Protein 4W9T (pdb70)

Sequence (235 aa):
NKLELLPAVDVRDGQAVRLVHGVSGSETSSYYGSPLEAALAWQASGAEEWLHLVDLDAAFGTGDNRALVAEITGAMDIKVELSGGIRRDDASLAAALATGCTRVNLGTAALETPEWAAKAIAEHGDRIAVGLDVRGTTLKGRGGDLYETLARLDSEGCARYVVTDIGKDGTLTGPNLELLKNVCAATDDRPVVASGGISSLEDLRALAALVPQQGVEGAIVGKALYAKAFTLEEALKVVSA

Structure (mmCIF, N/CA/C/O backbone):
data_4W9T
#
_entry.id   4W9T
#
_cell.length_a   69.332
_cell.length_b   69.332
_cell.length_c   126.934
_cell.angle_alpha   90.00
_cell.angle_beta   90.00
_cell.angle_gamma   90.00
#
_symmetry.space_group_name_H-M   'P 43 21 2'
#
loop_
_entity.id
_entity.type
_entity.pdbx_description
1 polymer 'Phosphoribosyl isomerase A'
2 non-polymer 'SULFATE ION'
3 water water
#
loop_
_atom_site.group_PDB
_atom_site.id
_atom_site.type_symbol
_atom_site.label_atom_id
_atom_site.label_alt_id
_atom_site.label_comp_id
_atom_site.label_asym_id
_atom_site.label_entity_id
_atom_site.label_seq_id
_atom_site.pdbx_PDB_ins_code
_atom_site.Cartn_x
_atom_site.Cartn_y
_atom_site.Cartn_z
_atom_site.occupancy
_atom_site.B_iso_or_equiv
_atom_site.auth_seq_id
_atom_site.auth_comp_id
_atom_site.auth_asym_id
_atom_site.auth_atom_id
_atom_site.pdbx_PDB_model_num
ATOM 1 N N . ASN A 1 7 ? -9.321 20.708 41.383 1.00 58.94 4 ASN A N 1
ATOM 2 C CA . ASN A 1 7 ? -8.455 20.515 42.541 1.00 58.06 4 ASN A CA 1
ATOM 3 C C . ASN A 1 7 ? -7.806 21.822 42.988 1.00 38.12 4 ASN A C 1
ATOM 4 O O . ASN A 1 7 ? -7.645 22.754 42.210 1.00 45.61 4 ASN A O 1
ATOM 9 N N . LYS A 1 8 ? -7.456 21.885 44.265 1.00 32.71 5 LYS A N 1
ATOM 10 C CA . LYS A 1 8 ? -6.648 22.981 44.778 1.00 29.04 5 LYS A CA 1
ATOM 11 C C . LYS A 1 8 ? -5.214 22.818 44.293 1.00 26.69 5 LYS A C 1
ATOM 12 O O . LYS A 1 8 ? -4.746 21.703 44.024 1.00 25.76 5 LYS A O 1
ATOM 18 N N . LEU A 1 9 ? -4.477 23.926 44.298 1.00 23.80 6 LEU A N 1
ATOM 19 C CA . LEU A 1 9 ? -3.052 23.873 44.058 1.00 22.80 6 LEU A CA 1
ATOM 20 C C . LEU A 1 9 ? -2.376 23.047 45.153 1.00 23.38 6 LEU A C 1
ATOM 21 O O . LEU A 1 9 ? -2.565 23.320 46.343 1.00 26.02 6 LEU A O 1
ATOM 26 N N . GLU A 1 10 ? -1.591 22.047 44.759 1.00 20.89 7 GLU A N 1
ATOM 27 C CA . GLU A 1 10 ? -0.808 21.291 45.722 1.00 19.25 7 GLU A CA 1
ATOM 28 C C . GLU A 1 10 ? 0.401 22.086 46.186 1.00 25.52 7 GLU A C 1
ATOM 29 O O . GLU A 1 10 ? 1.073 22.720 45.373 1.00 23.38 7 GLU A O 1
ATOM 35 N N . LEU A 1 11 ? 0.690 22.056 47.481 1.00 21.13 8 LEU A N 1
ATOM 36 C CA . LEU A 1 11 ? 1.913 22.690 47.977 1.00 20.10 8 LEU A CA 1
ATOM 37 C C . LEU A 1 11 ? 2.943 21.621 48.348 1.00 20.55 8 LEU A C 1
ATOM 38 O O . LEU A 1 11 ? 2.632 20.625 49.023 1.00 22.00 8 LEU A O 1
ATOM 43 N N . LEU A 1 12 ? 4.177 21.845 47.918 1.00 18.34 9 LEU A N 1
ATOM 44 C CA . LEU A 1 12 ? 5.276 20.956 48.208 1.00 17.78 9 LEU A CA 1
ATOM 45 C C . LEU A 1 12 ? 6.380 21.733 48.888 1.00 18.55 9 LEU A C 1
ATOM 46 O O . LEU A 1 12 ? 7.334 22.194 48.248 1.00 18.92 9 LEU A O 1
ATOM 51 N N . PRO A 1 13 ? 6.259 21.893 50.199 1.00 16.93 10 PRO A N 1
ATOM 52 C CA . PRO A 1 13 ? 7.365 22.531 50.895 1.00 17.33 10 PRO A CA 1
ATOM 53 C C . PRO A 1 13 ? 8.682 21.755 50.731 1.00 19.83 10 PRO A C 1
ATOM 54 O O . PRO A 1 13 ? 8.659 20.523 50.713 1.00 19.54 10 PRO A O 1
ATOM 58 N N . ALA A 1 14 ? 9.784 22.473 50.542 1.00 17.74 11 ALA A N 1
ATOM 59 C CA . ALA A 1 14 ? 11.040 21.856 50.176 1.00 19.20 11 ALA A CA 1
ATOM 60 C C . ALA A 1 14 ? 11.962 21.651 51.355 1.00 21.47 11 ALA A C 1
ATOM 61 O O . ALA A 1 14 ? 11.996 22.439 52.300 1.00 21.74 11 ALA A O 1
ATOM 63 N N . VAL A 1 15 ? 12.725 20.572 51.274 1.00 17.48 12 VAL A N 1
ATOM 64 C CA . VAL A 1 15 ? 13.878 20.375 52.142 1.00 16.88 12 VAL A CA 1
ATOM 65 C C . VAL A 1 15 ? 15.026 19.955 51.234 1.00 16.82 12 VAL A C 1
ATOM 66 O O . VAL A 1 15 ? 14.983 18.855 50.666 1.00 19.07 12 VAL A O 1
ATOM 70 N N . ASP A 1 16 ? 16.022 20.833 51.098 1.00 18.08 13 ASP A N 1
ATOM 71 C CA . ASP A 1 16 ? 17.222 20.570 50.321 1.00 17.72 13 ASP A CA 1
ATOM 72 C C . ASP A 1 16 ? 18.327 20.245 51.318 1.00 19.72 13 ASP A C 1
ATOM 73 O O . ASP A 1 16 ? 18.500 20.961 52.307 1.00 19.30 13 ASP A O 1
ATOM 78 N N . VAL A 1 17 ? 19.083 19.185 51.056 1.00 19.14 14 VAL A N 1
ATOM 79 C CA . VAL A 1 17 ? 20.113 18.728 51.969 1.00 19.18 14 VAL A CA 1
ATOM 80 C C . VAL A 1 17 ? 21.514 18.883 51.391 1.00 19.61 14 VAL A C 1
ATOM 81 O O . VAL A 1 17 ? 21.802 18.431 50.289 1.00 20.38 14 VAL A O 1
ATOM 85 N N . ARG A 1 18 ? 22.388 19.514 52.160 1.00 20.60 15 ARG A N 1
ATOM 86 C CA . ARG A 1 18 ? 23.811 19.589 51.843 1.00 20.91 15 ARG A CA 1
ATOM 87 C C . ARG A 1 18 ? 24.590 19.389 53.126 1.00 22.32 15 ARG A C 1
ATOM 88 O O . ARG A 1 18 ? 24.318 20.077 54.117 1.00 22.97 15 ARG A O 1
ATOM 96 N N . ASP A 1 19 ? 25.514 18.426 53.115 1.00 21.71 16 ASP A N 1
ATOM 97 C CA . ASP A 1 19 ? 26.330 18.083 54.275 1.00 24.62 16 ASP A CA 1
ATOM 98 C C . ASP A 1 19 ? 25.434 17.868 55.497 1.00 24.76 16 ASP A C 1
ATOM 99 O O . ASP A 1 19 ? 25.728 18.368 56.586 1.00 24.80 16 ASP A O 1
ATOM 104 N N . GLY A 1 20 ? 24.354 17.120 55.304 1.00 21.49 17 GLY A N 1
ATOM 105 C CA . GLY A 1 20 ? 23.425 16.824 56.380 1.00 23.17 17 GLY A CA 1
ATOM 106 C C . GLY A 1 20 ? 22.590 17.939 56.947 1.00 22.83 17 GLY A C 1
ATOM 107 O O . GLY A 1 20 ? 21.902 17.721 57.975 1.00 23.34 17 GLY A O 1
ATOM 108 N N . GLN A 1 21 ? 22.648 19.113 56.318 1.00 22.84 18 GLN A N 1
ATOM 109 C CA . GLN A 1 21 ? 21.903 20.280 56.783 1.00 20.22 18 GLN A CA 1
ATOM 110 C C . GLN A 1 21 ? 20.795 20.660 55.825 1.00 19.65 18 GLN A C 1
ATOM 111 O O . GLN A 1 21 ? 20.900 20.434 54.626 1.00 20.94 18 GLN A O 1
ATOM 117 N N . ALA A 1 22 ? 19.725 21.241 56.354 1.00 20.71 19 ALA A N 1
ATOM 118 C CA . ALA A 1 22 ? 18.736 21.893 55.508 1.00 21.11 19 ALA A CA 1
ATOM 119 C C . ALA A 1 22 ? 19.309 23.205 54.989 1.00 22.62 19 ALA A C 1
ATOM 120 O O . ALA A 1 22 ? 19.730 24.058 55.784 1.00 22.80 19 ALA A O 1
ATOM 122 N N . VAL A 1 23 ? 19.287 23.373 53.670 1.00 20.91 20 VAL A N 1
ATOM 123 C CA . VAL A 1 23 ? 19.841 24.589 53.055 1.00 20.48 20 VAL A CA 1
ATOM 124 C C . VAL A 1 23 ? 18.944 25.104 51.970 1.00 21.15 20 VAL A C 1
ATOM 125 O O . VAL A 1 23 ? 18.062 24.403 51.493 1.00 22.75 20 VAL A O 1
ATOM 129 N N . ARG A 1 24 ? 19.178 26.369 51.586 1.00 22.44 21 ARG A N 1
ATOM 130 C CA . ARG A 1 24 ? 18.599 26.946 50.399 1.00 21.77 21 ARG A CA 1
ATOM 131 C C . ARG A 1 24 ? 19.719 27.546 49.571 1.00 21.22 21 ARG A C 1
ATOM 132 O O . ARG A 1 24 ? 20.590 28.198 50.131 1.00 25.24 21 ARG A O 1
ATOM 140 N N . LEU A 1 25 ? 19.632 27.408 48.242 1.00 19.60 22 LEU A N 1
ATOM 141 C CA . LEU A 1 25 ? 20.568 28.025 47.282 1.00 21.16 22 LEU A CA 1
ATOM 142 C C . LEU A 1 25 ? 20.009 29.269 46.645 1.00 22.67 22 LEU A C 1
ATOM 143 O O . LEU A 1 25 ? 18.820 29.577 46.809 1.00 22.92 22 LEU A O 1
ATOM 148 N N . VAL A 1 26 ? 20.880 30.008 45.947 1.00 19.98 23 VAL A N 1
ATOM 149 C CA . VAL A 1 26 ? 20.478 31.103 45.039 1.00 18.26 23 VAL A CA 1
ATOM 150 C C . VAL A 1 26 ? 20.890 30.721 43.637 1.00 24.00 23 VAL A C 1
ATOM 151 O O . VAL A 1 26 ? 22.064 30.418 43.403 1.00 22.75 23 VAL A O 1
ATOM 155 N N . HIS A 1 27 ? 19.930 30.728 42.705 1.00 21.58 24 HIS A N 1
ATOM 156 C CA . HIS A 1 27 ? 20.169 30.362 41.300 1.00 20.99 24 HIS A CA 1
ATOM 157 C C . HIS A 1 27 ? 20.738 28.950 41.150 1.00 22.06 24 HIS A C 1
ATOM 158 O O . HIS A 1 27 ? 21.420 28.652 40.157 1.00 26.71 24 HIS A O 1
ATOM 165 N N . GLY A 1 28 ? 20.493 28.113 42.140 1.00 22.57 25 GLY A N 1
ATOM 166 C CA . GLY A 1 28 ? 20.973 26.732 42.095 1.00 23.37 25 GLY A CA 1
ATOM 167 C C . GLY A 1 28 ? 22.472 26.551 42.177 1.00 24.41 25 GLY A C 1
ATOM 168 O O . GLY A 1 28 ? 22.994 25.494 41.834 1.00 27.97 25 GLY A O 1
ATOM 169 N N . VAL A 1 29 ? 23.186 27.568 42.631 1.00 21.79 26 VAL A N 1
ATOM 170 C CA . VAL A 1 29 ? 24.638 27.579 42.561 1.00 24.51 26 VAL A CA 1
ATOM 171 C C . VAL A 1 29 ? 25.290 26.951 43.780 1.00 30.23 26 VAL A C 1
ATOM 172 O O . VAL A 1 29 ? 25.021 27.352 44.921 1.00 25.00 26 VAL A O 1
ATOM 176 N N . SER A 1 30 ? 26.160 25.963 43.549 1.00 28.33 27 SER A N 1
ATOM 177 C CA . SER A 1 30 ? 26.863 25.345 44.668 1.00 26.27 27 SER A CA 1
ATOM 178 C C . SER A 1 30 ? 27.701 26.385 45.379 1.00 28.46 27 SER A C 1
ATOM 179 O O . SER A 1 30 ? 28.395 27.173 44.744 1.00 28.89 27 SER A O 1
ATOM 182 N N . GLY A 1 31 ? 27.620 26.429 46.704 1.00 25.70 28 GLY A N 1
ATOM 183 C CA . GLY A 1 31 ? 28.346 27.427 47.465 1.00 26.04 28 GLY A CA 1
ATOM 184 C C . GLY A 1 31 ? 27.487 28.598 47.923 1.00 28.90 28 GLY A C 1
ATOM 185 O O . GLY A 1 31 ? 27.930 29.382 48.766 1.00 31.63 28 GLY A O 1
ATOM 186 N N . SER A 1 32 ? 26.258 28.707 47.401 1.00 25.72 29 SER A N 1
ATOM 187 C CA . SER A 1 32 ? 25.373 29.802 47.793 1.00 27.34 29 SER A CA 1
ATOM 188 C C . SER A 1 32 ? 24.457 29.406 48.947 1.00 27.09 29 SER A C 1
ATOM 189 O O . SER A 1 32 ? 23.517 30.137 49.284 1.00 25.44 29 SER A O 1
ATOM 192 N N . GLU A 1 33 ? 24.734 28.267 49.562 1.00 27.50 30 GLU A N 1
ATOM 193 C CA . GLU A 1 33 ? 23.874 27.765 50.635 1.00 26.56 30 GLU A CA 1
ATOM 194 C C . GLU A 1 33 ? 23.661 28.753 51.783 1.00 25.01 30 GLU A C 1
ATOM 195 O O . GLU A 1 33 ? 24.626 29.316 52.306 1.00 29.92 30 GLU A O 1
ATOM 201 N N . THR A 1 34 ? 22.412 28.899 52.203 1.00 22.85 31 THR A N 1
ATOM 202 C CA . THR A 1 34 ? 22.069 29.402 53.542 1.00 23.57 31 THR A CA 1
ATOM 203 C C . THR A 1 34 ? 21.607 28.181 54.336 1.00 25.38 31 THR A C 1
ATOM 204 O O . THR A 1 34 ? 20.812 27.422 53.829 1.00 24.15 31 THR A O 1
ATOM 208 N N A SER A 1 35 ? 22.115 27.965 55.552 0.50 24.60 32 SER A N 1
ATOM 209 N N B SER A 1 35 ? 22.114 28.012 55.557 0.50 24.91 32 SER A N 1
ATOM 210 C CA A SER A 1 35 ? 21.713 26.786 56.333 0.50 26.40 32 SER A CA 1
ATOM 211 C CA B SER A 1 35 ? 21.780 26.851 56.374 0.50 28.13 32 SER A CA 1
ATOM 212 C C A SER A 1 35 ? 20.666 27.101 57.383 0.50 25.13 32 SER A C 1
ATOM 213 C C B SER A 1 35 ? 20.614 27.105 57.312 0.50 25.20 32 SER A C 1
ATOM 214 O O A SER A 1 35 ? 20.729 28.161 58.011 0.50 23.19 32 SER A O 1
ATOM 215 O O B SER A 1 35 ? 20.482 28.204 57.858 0.50 25.63 32 SER A O 1
ATOM 220 N N A TYR A 1 36 ? 19.738 26.163 57.585 0.50 23.36 33 TYR A N 1
ATOM 221 N N B TYR A 1 36 ? 19.785 26.079 57.493 0.50 24.69 33 TYR A N 1
ATOM 222 C CA A TYR A 1 36 ? 18.633 26.333 58.529 0.50 21.80 33 TYR A CA 1
ATOM 223 C CA B TYR A 1 36 ? 18.589 26.165 58.322 0.50 21.94 33 TYR A CA 1
ATOM 224 C C A TYR A 1 36 ? 18.529 25.223 59.566 0.50 24.88 33 TYR A C 1
ATOM 225 C C B TYR A 1 36 ? 18.420 24.940 59.229 0.50 18.90 33 TYR A C 1
ATOM 226 O O A TYR A 1 36 ? 17.536 25.165 60.295 0.50 27.12 33 TYR A O 1
ATOM 227 O O B TYR A 1 36 ? 17.302 24.548 59.554 0.50 29.51 33 TYR A O 1
ATOM 244 N N . GLY A 1 37 ? 19.532 24.356 59.653 1.00 24.29 34 GLY A N 1
ATOM 245 C CA . GLY A 1 37 ? 19.517 23.338 60.689 1.00 22.74 34 GLY A CA 1
ATOM 246 C C . GLY A 1 37 ? 19.120 21.972 60.180 1.00 21.39 34 GLY A C 1
ATOM 247 O O . GLY A 1 37 ? 19.502 21.570 59.084 1.00 23.83 34 GLY A O 1
ATOM 248 N N . SER A 1 38 ? 18.385 21.239 61.011 1.00 21.73 35 SER A N 1
ATOM 249 C CA . SER A 1 38 ? 18.087 19.854 60.718 1.00 18.86 35 SER A CA 1
ATOM 250 C C . SER A 1 38 ? 17.069 19.669 59.618 1.00 19.29 35 SER A C 1
ATOM 251 O O . SER A 1 38 ? 15.948 20.215 59.714 1.00 21.16 35 SER A O 1
ATOM 254 N N . PRO A 1 39 ? 17.400 18.873 58.592 1.00 19.27 36 PRO A N 1
ATOM 255 C CA . PRO A 1 39 ? 16.407 18.627 57.539 1.00 18.81 36 PRO A CA 1
ATOM 256 C C . PRO A 1 39 ? 15.302 17.692 57.994 1.00 20.66 36 PRO A C 1
ATOM 257 O O . PRO A 1 39 ? 14.197 17.787 57.488 1.00 20.15 36 PRO A O 1
ATOM 261 N N . LEU A 1 40 ? 15.599 16.799 58.930 1.00 21.04 37 LEU A N 1
ATOM 262 C CA . LEU A 1 40 ? 14.533 15.987 59.503 1.00 19.73 37 LEU A CA 1
ATOM 263 C C . LEU A 1 40 ? 13.541 16.803 60.310 1.00 21.82 37 LEU A C 1
ATOM 264 O O . LEU A 1 40 ? 12.311 16.671 60.150 1.00 19.79 37 LEU A O 1
ATOM 269 N N . GLU A 1 41 ? 14.039 17.661 61.196 1.00 20.04 38 GLU A N 1
ATOM 270 C CA . GLU A 1 41 ? 13.135 18.507 61.955 1.00 18.64 38 GLU A CA 1
ATOM 271 C C . GLU A 1 41 ? 12.307 19.403 61.043 1.00 21.08 38 GLU A C 1
ATOM 272 O O . GLU A 1 41 ? 11.104 19.613 61.288 1.00 21.95 38 GLU A O 1
ATOM 278 N N . ALA A 1 42 ? 12.913 19.904 59.977 1.00 19.82 39 ALA A N 1
ATOM 279 C CA . ALA A 1 42 ? 12.190 20.757 59.030 1.00 18.81 39 ALA A CA 1
ATOM 280 C C . ALA A 1 42 ? 11.064 19.982 58.359 1.00 21.12 39 ALA A C 1
ATOM 281 O O . ALA A 1 42 ? 9.926 20.464 58.277 1.00 20.12 39 ALA A O 1
ATOM 283 N N . ALA A 1 43 ? 11.365 18.798 57.847 1.00 20.28 40 ALA A N 1
ATOM 284 C CA . ALA A 1 43 ? 10.332 17.998 57.183 1.00 19.38 40 ALA A CA 1
ATOM 285 C C . ALA A 1 43 ? 9.180 17.690 58.134 1.00 23.14 40 ALA A C 1
ATOM 286 O O . ALA A 1 43 ? 8.006 17.778 57.769 1.00 21.55 40 ALA A O 1
ATOM 288 N N . LEU A 1 44 ? 9.499 17.333 59.374 1.00 19.03 41 LEU A N 1
ATOM 289 C CA . LEU A 1 44 ? 8.447 17.006 60.346 1.00 19.52 41 LEU A CA 1
ATOM 290 C C . LEU A 1 44 ? 7.627 18.230 60.694 1.00 21.05 41 LEU A C 1
ATOM 291 O O . LEU A 1 44 ? 6.424 18.099 60.962 1.00 21.88 41 LEU A O 1
ATOM 296 N N . ALA A 1 45 ? 8.245 19.410 60.714 1.00 21.20 42 ALA A N 1
ATOM 297 C CA . ALA A 1 45 ? 7.481 20.644 60.959 1.00 22.32 42 ALA A CA 1
ATOM 298 C C . ALA A 1 45 ? 6.487 20.913 59.834 1.00 20.56 42 ALA A C 1
ATOM 299 O O . ALA A 1 45 ? 5.299 21.272 60.085 1.00 22.66 42 ALA A O 1
ATOM 301 N N . TRP A 1 46 ? 6.929 20.723 58.591 1.00 20.58 43 TRP A N 1
ATOM 302 C CA . TRP A 1 46 ? 6.014 20.922 57.451 1.00 21.18 43 TRP A CA 1
ATOM 303 C C . TRP A 1 46 ? 4.850 19.933 57.553 1.00 20.75 43 TRP A C 1
ATOM 304 O O . TRP A 1 46 ? 3.687 20.304 57.346 1.00 21.44 43 TRP A O 1
ATOM 315 N N . GLN A 1 47 ? 5.151 18.670 57.857 1.00 18.89 44 GLN A N 1
ATOM 316 C CA . GLN A 1 47 ? 4.116 17.657 57.996 1.00 19.62 44 GLN A CA 1
ATOM 317 C C . GLN A 1 47 ? 3.130 18.050 59.096 1.00 26.25 44 GLN A C 1
ATOM 318 O O . GLN A 1 47 ? 1.907 17.941 58.928 1.00 24.92 44 GLN A O 1
ATOM 324 N N . ALA A 1 48 ? 3.663 18.490 60.236 1.00 21.94 45 ALA A N 1
ATOM 325 C CA . ALA A 1 48 ? 2.818 18.851 61.367 1.00 26.56 45 ALA A CA 1
ATOM 326 C C . ALA A 1 48 ? 1.856 19.997 61.049 1.00 27.76 45 ALA A C 1
ATOM 327 O O . ALA A 1 48 ? 0.734 20.038 61.589 1.00 27.23 45 ALA A O 1
ATOM 329 N N . SER A 1 49 ? 2.304 20.916 60.198 1.00 23.44 46 SER A N 1
ATOM 330 C CA . SER A 1 49 ? 1.505 22.086 59.827 1.00 23.96 46 SER A CA 1
ATOM 331 C C . SER A 1 49 ? 0.460 21.742 58.767 1.00 26.03 46 SER A C 1
ATOM 332 O O . SER A 1 49 ? -0.356 22.586 58.419 1.00 29.91 46 SER A O 1
ATOM 335 N N . GLY A 1 50 ? 0.487 20.517 58.252 1.00 21.96 47 GLY A N 1
ATOM 336 C CA . GLY A 1 50 ? -0.524 20.076 57.298 1.00 25.47 47 GLY A CA 1
ATOM 337 C C . GLY A 1 50 ? -0.060 19.825 55.863 1.00 22.38 47 GLY A C 1
ATOM 338 O O . GLY A 1 50 ? -0.909 19.597 54.977 1.00 22.38 47 GLY A O 1
ATOM 339 N N . ALA A 1 51 ? 1.258 19.795 55.634 1.00 22.33 48 ALA A N 1
ATOM 340 C CA . ALA A 1 51 ? 1.775 19.484 54.299 1.00 20.94 48 ALA A CA 1
ATOM 341 C C . ALA A 1 51 ? 1.229 18.162 53.779 1.00 20.94 48 ALA A C 1
ATOM 342 O O . ALA A 1 51 ? 1.100 17.193 54.535 1.00 23.35 48 ALA A O 1
ATOM 344 N N A GLU A 1 52 ? 0.863 18.098 52.500 0.53 19.08 49 GLU A N 1
ATOM 345 N N B GLU A 1 52 ? 0.884 18.173 52.490 0.47 20.20 49 GLU A N 1
ATOM 346 C CA A GLU A 1 52 ? 0.471 16.832 51.900 0.53 20.76 49 GLU A CA 1
ATOM 347 C CA B GLU A 1 52 ? 0.391 17.026 51.748 0.47 19.78 49 GLU A CA 1
ATOM 348 C C A GLU A 1 52 ? 1.673 16.195 51.203 0.53 17.15 49 GLU A C 1
ATOM 349 C C B GLU A 1 52 ? 1.558 16.289 51.079 0.47 21.36 49 GLU A C 1
ATOM 350 O O A GLU A 1 52 ? 1.673 14.993 50.923 0.53 22.69 49 GLU A O 1
ATOM 351 O O B GLU A 1 52 ? 1.437 15.093 50.757 0.47 17.99 49 GLU A O 1
ATOM 362 N N . TRP A 1 53 ? 2.655 17.032 50.888 1.00 18.34 50 TRP A N 1
ATOM 363 C CA . TRP A 1 53 ? 3.833 16.654 50.124 1.00 19.71 50 TRP A CA 1
ATOM 364 C C . TRP A 1 53 ? 5.068 17.198 50.797 1.00 17.75 50 TRP A C 1
ATOM 365 O O . TRP A 1 53 ? 5.014 18.316 51.338 1.00 19.05 50 TRP A O 1
ATOM 376 N N . LEU A 1 54 ? 6.170 16.459 50.696 1.00 17.25 51 LEU A N 1
ATOM 377 C CA . LEU A 1 54 ? 7.507 16.979 50.905 1.00 17.28 51 LEU A CA 1
ATOM 378 C C . LEU A 1 54 ? 8.267 16.915 49.577 1.00 19.67 51 LEU A C 1
ATOM 379 O O . LEU A 1 54 ? 8.250 15.857 48.908 1.00 19.88 51 LEU A O 1
ATOM 384 N N . HIS A 1 55 ? 8.950 17.999 49.205 1.00 18.00 52 HIS A N 1
ATOM 385 C CA . HIS A 1 55 ? 9.903 17.974 48.094 1.00 18.87 52 HIS A CA 1
ATOM 386 C C . HIS A 1 55 ? 11.314 17.924 48.692 1.00 19.83 52 HIS A C 1
ATOM 387 O O . HIS A 1 55 ? 11.794 18.889 49.282 1.00 20.86 52 HIS A O 1
ATOM 394 N N . LEU A 1 56 ? 11.948 16.760 48.568 1.00 17.21 53 LEU A N 1
ATOM 395 C CA . LEU A 1 56 ? 13.217 16.469 49.238 1.00 17.82 53 LEU A CA 1
ATOM 396 C C . LEU A 1 56 ? 14.331 16.374 48.211 1.00 17.33 53 LEU A C 1
ATOM 397 O O . LEU A 1 56 ? 14.201 15.648 47.224 1.00 18.80 53 LEU A O 1
ATOM 402 N N . VAL A 1 57 ? 15.406 17.130 48.426 1.00 18.72 54 VAL A N 1
ATOM 403 C CA . VAL A 1 57 ? 16.501 17.199 47.446 1.00 16.28 54 VAL A CA 1
ATOM 404 C C . VAL A 1 57 ? 17.828 16.874 48.110 1.00 17.53 54 VAL A C 1
ATOM 405 O O . VAL A 1 57 ? 18.152 17.422 49.137 1.00 19.07 54 VAL A O 1
ATOM 409 N N . ASP A 1 58 ? 18.573 15.962 47.507 1.00 17.78 55 ASP A N 1
ATOM 410 C CA . ASP A 1 58 ? 19.952 15.658 47.929 1.00 17.60 55 ASP A CA 1
ATOM 411 C C . ASP A 1 58 ? 20.890 16.451 47.034 1.00 20.08 55 ASP A C 1
ATOM 412 O O . ASP A 1 58 ? 21.220 16.039 45.894 1.00 20.95 55 ASP A O 1
ATOM 417 N N . LEU A 1 59 ? 21.334 17.600 47.548 1.00 19.70 56 LEU A N 1
ATOM 418 C CA . LEU A 1 59 ? 22.161 18.503 46.756 1.00 19.05 56 LEU A CA 1
ATOM 419 C C . LEU A 1 59 ? 23.575 17.979 46.625 1.00 19.16 56 LEU A C 1
ATOM 420 O O . LEU A 1 59 ? 24.238 18.264 45.630 1.00 19.52 56 LEU A O 1
ATOM 425 N N . ASP A 1 60 ? 24.068 17.197 47.591 1.00 20.49 57 ASP A N 1
ATOM 426 C CA . ASP A 1 60 ? 25.377 16.601 47.386 1.00 19.38 57 ASP A CA 1
ATOM 427 C C . ASP A 1 60 ? 25.340 15.650 46.206 1.00 21.72 57 ASP A C 1
ATOM 428 O O . ASP A 1 60 ? 26.254 15.615 45.382 1.00 23.30 57 ASP A O 1
ATOM 433 N N . ALA A 1 61 ? 24.309 14.829 46.123 1.00 20.82 58 ALA A N 1
ATOM 434 C CA . ALA A 1 61 ? 24.217 13.931 44.978 1.00 20.40 58 ALA A CA 1
ATOM 435 C C . ALA A 1 61 ? 24.080 14.758 43.683 1.00 19.33 58 ALA A C 1
ATOM 436 O O . ALA A 1 61 ? 24.720 14.438 42.666 1.00 22.26 58 ALA A O 1
ATOM 438 N N . ALA A 1 62 ? 23.304 15.853 43.729 1.00 20.40 59 ALA A N 1
ATOM 439 C CA . ALA A 1 62 ? 23.123 16.701 42.541 1.00 19.77 59 ALA A CA 1
ATOM 440 C C . ALA A 1 62 ? 24.449 17.271 42.035 1.00 23.31 59 ALA A C 1
ATOM 441 O O . ALA A 1 62 ? 24.708 17.313 40.825 1.00 27.62 59 ALA A O 1
ATOM 443 N N . PHE A 1 63 ? 25.286 17.705 42.972 1.00 22.90 60 PHE A N 1
ATOM 444 C CA . PHE A 1 63 ? 26.563 18.331 42.652 1.00 23.41 60 PHE A CA 1
ATOM 445 C C . PHE A 1 63 ? 27.730 17.355 42.543 1.00 24.37 60 PHE A C 1
ATOM 446 O O . PHE A 1 63 ? 28.849 17.740 42.204 1.00 27.69 60 PHE A O 1
ATOM 454 N N . GLY A 1 64 ? 27.473 16.094 42.836 1.00 23.28 61 GLY A N 1
ATOM 455 C CA . GLY A 1 64 ? 28.492 15.062 42.758 1.00 23.48 61 GLY A CA 1
ATOM 456 C C . GLY A 1 64 ? 29.508 15.122 43.872 1.00 27.86 61 GLY A C 1
ATOM 457 O O . GLY A 1 64 ? 30.639 14.709 43.685 1.00 34.18 61 GLY A O 1
ATOM 458 N N . THR A 1 65 ? 29.122 15.642 45.031 1.00 24.40 62 THR A N 1
ATOM 459 C CA . THR A 1 65 ? 30.016 15.717 46.177 1.00 21.47 62 THR A CA 1
ATOM 460 C C . THR A 1 65 ? 29.538 14.762 47.262 1.00 26.07 62 THR A C 1
ATOM 461 O O . THR A 1 65 ? 29.078 15.204 48.324 1.00 25.89 62 THR A O 1
ATOM 465 N N . GLY A 1 66 ? 29.666 13.460 47.001 1.00 24.53 63 GLY A N 1
ATOM 466 C CA . GLY A 1 66 ? 29.124 12.481 47.918 1.00 24.15 63 GLY A CA 1
ATOM 467 C C . GLY A 1 66 ? 27.615 12.528 47.847 1.00 23.43 63 GLY A C 1
ATOM 468 O O . GLY A 1 66 ? 27.018 12.896 46.834 1.00 23.79 63 GLY A O 1
ATOM 469 N N . ASP A 1 67 ? 26.975 12.127 48.940 1.00 23.97 64 ASP A N 1
ATOM 470 C CA . ASP A 1 67 ? 25.521 12.105 48.979 1.00 19.65 64 ASP A CA 1
ATOM 471 C C . ASP A 1 67 ? 25.043 12.062 50.405 1.00 21.10 64 ASP A C 1
ATOM 472 O O . ASP A 1 67 ? 25.867 11.979 51.337 1.00 23.10 64 ASP A O 1
ATOM 477 N N . ASN A 1 68 ? 23.728 12.149 50.564 1.00 21.61 65 ASN A N 1
ATOM 478 C CA . ASN A 1 68 ? 23.085 12.056 51.866 1.00 19.24 65 ASN A CA 1
ATOM 479 C C . ASN A 1 68 ? 22.088 10.908 51.863 1.00 21.00 65 ASN A C 1
ATOM 480 O O . ASN A 1 68 ? 20.981 11.032 52.417 1.00 20.91 65 ASN A O 1
ATOM 485 N N . ARG A 1 69 ? 22.465 9.787 51.257 1.00 19.32 66 ARG A N 1
ATOM 486 C CA . ARG A 1 69 ? 21.478 8.714 51.029 1.00 17.87 66 ARG A CA 1
ATOM 487 C C . ARG A 1 69 ? 20.817 8.168 52.293 1.00 19.09 66 ARG A C 1
ATOM 488 O O . ARG A 1 69 ? 19.596 7.989 52.299 1.00 20.09 66 ARG A O 1
ATOM 496 N N . ALA A 1 70 ? 21.579 7.897 53.341 1.00 21.85 67 ALA A N 1
ATOM 497 C CA . ALA A 1 70 ? 20.973 7.339 54.560 1.00 21.29 67 ALA A CA 1
ATOM 498 C C . ALA A 1 70 ? 20.023 8.364 55.170 1.00 20.32 67 ALA A C 1
ATOM 499 O O . ALA A 1 70 ? 18.908 8.012 55.612 1.00 20.65 67 ALA A O 1
ATOM 501 N N . LEU A 1 71 ? 20.409 9.640 55.188 1.00 20.40 68 LEU A N 1
ATOM 502 C CA . LEU A 1 71 ? 19.553 10.625 55.792 1.00 19.79 68 LEU A CA 1
ATOM 503 C C . LEU A 1 71 ? 18.302 10.868 54.980 1.00 22.21 68 LEU A C 1
ATOM 504 O O . LEU A 1 71 ? 17.211 11.062 55.545 1.00 20.54 68 LEU A O 1
ATOM 509 N N . VAL A 1 72 ? 18.434 10.891 53.662 1.00 20.83 69 VAL A N 1
ATOM 510 C CA . VAL A 1 72 ? 17.266 11.041 52.795 1.00 19.29 69 VAL A CA 1
ATOM 511 C C . VAL A 1 72 ? 16.308 9.843 52.996 1.00 19.47 69 VAL A C 1
ATOM 512 O O . VAL A 1 72 ? 15.058 10.001 53.021 1.00 19.76 69 VAL A O 1
ATOM 516 N N . ALA A 1 73 ? 16.861 8.656 53.174 1.00 20.76 70 ALA A N 1
ATOM 517 C CA . ALA A 1 73 ? 16.011 7.486 53.418 1.00 18.89 70 ALA A CA 1
ATOM 518 C C . ALA A 1 73 ? 15.315 7.630 54.763 1.00 20.90 70 ALA A C 1
ATOM 519 O O . ALA A 1 73 ? 14.142 7.287 54.910 1.00 22.00 70 ALA A O 1
ATOM 521 N N . GLU A 1 74 ? 16.034 8.131 55.760 1.00 19.14 71 GLU A N 1
ATOM 522 C CA . GLU A 1 74 ? 15.440 8.332 57.085 1.00 20.66 71 GLU A CA 1
ATOM 523 C C . GLU A 1 74 ? 14.304 9.349 57.058 1.00 21.00 71 GLU A C 1
ATOM 524 O O . GLU A 1 74 ? 13.218 9.111 57.653 1.00 21.79 71 GLU A O 1
ATOM 530 N N . ILE A 1 75 ? 14.527 10.466 56.379 1.00 19.50 72 ILE A N 1
ATOM 531 C CA . ILE A 1 75 ? 13.508 11.502 56.284 1.00 19.49 72 ILE A CA 1
ATOM 532 C C . ILE A 1 75 ? 12.281 10.964 55.572 1.00 20.35 72 ILE A C 1
ATOM 533 O O . ILE A 1 75 ? 11.153 11.161 56.038 1.00 23.35 72 ILE A O 1
ATOM 538 N N . THR A 1 76 ? 12.494 10.284 54.454 1.00 20.09 73 THR A N 1
ATOM 539 C CA . THR A 1 76 ? 11.373 9.780 53.671 1.00 21.04 73 THR A CA 1
ATOM 540 C C . THR A 1 76 ? 10.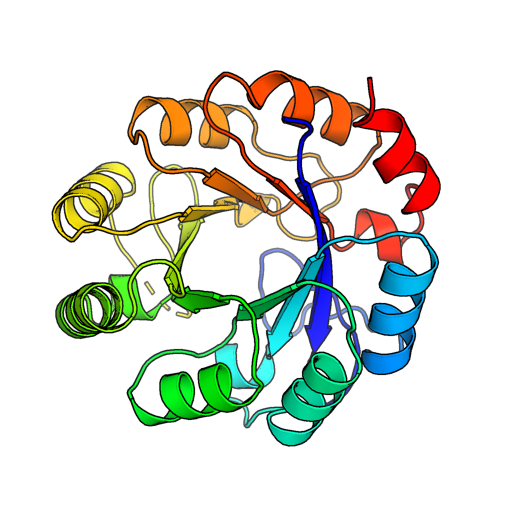551 8.790 54.490 1.00 19.82 73 THR A C 1
ATOM 541 O O . THR A 1 76 ? 9.320 8.817 54.505 1.00 21.11 73 THR A O 1
ATOM 545 N N . GLY A 1 77 ? 11.228 7.915 55.211 1.00 21.17 74 GLY A N 1
ATOM 546 C CA . GLY A 1 77 ? 10.558 6.930 56.034 1.00 22.68 74 GLY A CA 1
ATOM 547 C C . GLY A 1 77 ? 9.821 7.509 57.211 1.00 23.69 74 GLY A C 1
ATOM 548 O O . GLY A 1 77 ? 8.875 6.885 57.716 1.00 26.82 74 GLY A O 1
ATOM 549 N N . ALA A 1 78 ? 10.265 8.678 57.667 1.00 24.79 75 ALA A N 1
ATOM 550 C CA . ALA A 1 78 ? 9.596 9.381 58.753 1.00 22.65 75 ALA A CA 1
ATOM 551 C C . ALA A 1 78 ? 8.354 10.143 58.307 1.00 25.60 75 ALA A C 1
ATOM 552 O O . ALA A 1 78 ? 7.583 10.635 59.149 1.00 29.74 75 ALA A O 1
ATOM 554 N N . MET A 1 79 ? 8.138 10.249 57.005 1.00 21.97 76 MET A N 1
ATOM 555 C CA . MET A 1 79 ? 6.951 10.950 56.505 1.00 21.78 76 MET A CA 1
ATOM 556 C C . MET A 1 79 ? 5.763 10.016 56.401 1.00 27.09 76 MET A C 1
ATOM 557 O O . MET A 1 79 ? 5.859 8.909 55.845 1.00 31.47 76 MET A O 1
ATOM 562 N N . ASP A 1 80 ? 4.629 10.486 56.908 1.00 27.48 77 ASP A N 1
ATOM 563 C CA . ASP A 1 80 ? 3.338 9.853 56.642 1.00 28.24 77 ASP A CA 1
ATOM 564 C C . ASP A 1 80 ? 2.699 10.418 55.361 1.00 30.27 77 ASP A C 1
ATOM 565 O O . ASP A 1 80 ? 1.695 9.910 54.879 1.00 36.16 77 ASP A O 1
ATOM 570 N N . ILE A 1 81 ? 3.295 11.466 54.823 1.00 23.36 78 ILE A N 1
ATOM 571 C CA . ILE A 1 81 ? 2.758 12.160 53.662 1.00 21.34 78 ILE A CA 1
ATOM 572 C C . ILE A 1 81 ? 3.553 11.758 52.401 1.00 23.46 78 ILE A C 1
ATOM 573 O O . ILE A 1 81 ? 4.489 10.961 52.471 1.00 22.66 78 ILE A O 1
ATOM 578 N N . LYS A 1 82 ? 3.142 12.272 51.248 1.00 20.85 79 LYS A N 1
ATOM 579 C CA . LYS A 1 82 ? 3.797 11.964 49.978 1.00 21.11 79 LYS A CA 1
ATOM 580 C C . LYS A 1 82 ? 5.138 12.659 49.896 1.00 23.37 79 LYS A C 1
ATOM 581 O O . LYS A 1 82 ? 5.299 13.781 50.379 1.00 20.52 79 LYS A O 1
ATOM 587 N N . VAL A 1 83 ? 6.126 11.983 49.300 1.00 21.00 80 VAL A N 1
ATOM 588 C CA . VAL A 1 83 ? 7.487 12.531 49.143 1.00 19.54 80 VAL A CA 1
ATOM 589 C C . VAL A 1 83 ? 7.927 12.469 47.683 1.00 18.08 80 VAL A C 1
ATOM 590 O O . VAL A 1 83 ? 7.864 11.407 47.047 1.00 19.21 80 VAL A O 1
ATOM 594 N N . GLU A 1 84 ? 8.389 13.606 47.174 1.00 18.60 81 GLU A N 1
ATOM 595 C CA . GLU A 1 84 ? 9.008 13.731 45.867 1.00 18.06 81 GLU A CA 1
ATOM 596 C C . GLU A 1 84 ? 10.498 13.905 46.126 1.00 19.13 81 GLU A C 1
ATOM 597 O O . GLU A 1 84 ? 10.872 14.839 46.812 1.00 19.87 81 GLU A O 1
ATOM 603 N N . LEU A 1 85 ? 11.333 13.025 45.577 1.00 17.64 82 LEU A N 1
ATOM 604 C CA . LEU A 1 85 ? 12.744 13.026 45.851 1.00 19.20 82 LEU A CA 1
ATOM 605 C C . LEU A 1 85 ? 13.548 13.342 44.594 1.00 18.99 82 LEU A C 1
ATOM 606 O O . LEU A 1 85 ? 13.261 12.797 43.525 1.00 20.54 82 LEU A O 1
ATOM 611 N N . SER A 1 86 ? 14.524 14.234 44.732 1.00 17.68 83 SER A N 1
ATOM 612 C CA . SER A 1 86 ? 15.312 14.701 43.609 1.00 19.98 83 SER A CA 1
ATOM 613 C C . SER A 1 86 ? 16.771 14.797 43.997 1.00 18.88 83 SER A C 1
ATOM 614 O O . SER A 1 86 ? 17.104 14.921 45.161 1.00 20.70 83 SER A O 1
ATOM 617 N N . GLY A 1 87 ? 17.634 14.806 42.992 1.00 20.84 84 GLY A N 1
ATOM 618 C CA . GLY A 1 87 ? 19.042 15.157 43.197 1.00 19.96 84 GLY A CA 1
ATOM 619 C C . GLY A 1 87 ? 19.998 14.077 42.731 1.00 20.33 84 GLY A C 1
ATOM 620 O O . GLY A 1 87 ? 20.157 13.045 43.378 1.00 21.38 84 GLY A O 1
ATOM 621 N N . GLY A 1 88 ? 20.640 14.305 41.595 1.00 19.12 85 GLY A N 1
ATOM 622 C CA . GLY A 1 88 ? 21.648 13.380 41.107 1.00 20.48 85 GLY A CA 1
ATOM 623 C C . GLY A 1 88 ? 21.110 12.063 40.608 1.00 22.25 85 GLY A C 1
ATOM 624 O O . GLY A 1 88 ? 21.859 11.084 40.550 1.00 23.88 85 GLY A O 1
ATOM 625 N N . ILE A 1 89 ? 19.825 12.006 40.263 1.00 20.00 86 ILE A N 1
ATOM 626 C CA . ILE A 1 89 ? 19.257 10.733 39.804 1.00 20.01 86 ILE A CA 1
ATOM 627 C C . ILE A 1 89 ? 19.555 10.621 38.315 1.00 24.36 86 ILE A C 1
ATOM 628 O O . ILE A 1 89 ? 18.838 11.178 37.466 1.00 24.76 86 ILE A O 1
ATOM 633 N N A ARG A 1 90 ? 20.630 9.905 38.000 0.56 22.05 87 ARG A N 1
ATOM 634 N N B ARG A 1 90 ? 20.643 9.922 37.997 0.44 22.13 87 ARG A N 1
ATOM 635 C CA A ARG A 1 90 ? 21.249 9.975 36.684 0.56 20.93 87 ARG A CA 1
ATOM 636 C CA B ARG A 1 90 ? 21.228 9.977 36.664 0.44 21.20 87 ARG A CA 1
ATOM 637 C C A ARG A 1 90 ? 21.635 8.636 36.089 0.56 25.01 87 ARG A C 1
ATOM 638 C C B ARG A 1 90 ? 21.740 8.648 36.133 0.44 23.02 87 ARG A C 1
ATOM 639 O O A ARG A 1 90 ? 22.045 8.574 34.931 0.56 23.85 87 ARG A O 1
ATOM 640 O O B ARG A 1 90 ? 22.338 8.605 35.059 0.44 24.31 87 ARG A O 1
ATOM 655 N N . ASP A 1 91 ? 21.485 7.566 36.861 1.00 22.44 88 ASP A N 1
ATOM 656 C CA . ASP A 1 91 ? 21.862 6.246 36.394 1.00 23.97 88 ASP A CA 1
ATOM 657 C C . ASP A 1 91 ? 21.084 5.180 37.177 1.00 22.25 88 ASP A C 1
ATOM 658 O O . ASP A 1 91 ? 20.318 5.525 38.082 1.00 21.35 88 ASP A O 1
ATOM 663 N N . ASP A 1 92 ? 21.257 3.906 36.808 1.00 24.82 89 ASP A N 1
ATOM 664 C CA . ASP A 1 92 ? 20.447 2.860 37.435 1.00 22.94 89 ASP A CA 1
ATOM 665 C C . ASP A 1 92 ? 20.594 2.828 38.934 1.00 23.28 89 ASP A C 1
ATOM 666 O O . ASP A 1 92 ? 19.607 2.617 39.648 1.00 21.66 89 ASP A O 1
ATOM 671 N N . ALA A 1 93 ? 21.817 3.017 39.435 1.00 21.13 90 ALA A N 1
ATOM 672 C CA . ALA A 1 93 ? 22.042 2.875 40.868 1.00 22.93 90 ALA A CA 1
ATOM 673 C C . ALA A 1 93 ? 21.468 4.037 41.654 1.00 21.71 90 ALA A C 1
ATOM 674 O O . ALA A 1 93 ? 20.880 3.833 42.728 1.00 20.49 90 ALA A O 1
ATOM 676 N N . SER A 1 94 ? 21.629 5.278 41.171 1.00 20.27 91 SER A N 1
ATOM 677 C CA . SER A 1 94 ? 21.035 6.390 41.886 1.00 18.33 91 SER A CA 1
ATOM 678 C C . SER A 1 94 ? 19.507 6.361 41.795 1.00 18.85 91 SER A C 1
ATOM 679 O O . SER A 1 94 ? 18.840 6.734 42.745 1.00 18.99 91 SER A O 1
ATOM 682 N N . LEU A 1 95 ? 18.951 5.892 40.677 1.00 20.79 92 LEU A N 1
ATOM 683 C CA . LEU A 1 95 ? 17.508 5.722 40.596 1.00 20.91 92 LEU A CA 1
ATOM 684 C C . LEU A 1 95 ? 17.035 4.630 41.549 1.00 21.55 92 LEU A C 1
ATOM 685 O O . LEU A 1 95 ? 16.063 4.844 42.279 1.00 19.97 92 LEU A O 1
ATOM 690 N N . ALA A 1 96 ? 17.746 3.501 41.611 1.00 18.76 93 ALA A N 1
ATOM 691 C CA . ALA A 1 96 ? 17.367 2.430 42.538 1.00 19.53 93 ALA A CA 1
ATOM 692 C C . ALA A 1 96 ? 17.441 2.900 43.986 1.00 19.15 93 ALA A C 1
ATOM 693 O O . ALA A 1 96 ? 16.610 2.511 44.811 1.00 19.83 93 ALA A O 1
ATOM 695 N N . ALA A 1 97 ? 18.469 3.676 44.331 1.00 20.22 94 ALA A N 1
ATOM 696 C CA . ALA A 1 97 ? 18.600 4.158 45.691 1.00 18.22 94 ALA A CA 1
ATOM 697 C C . ALA A 1 97 ? 17.436 5.046 46.049 1.00 20.91 94 ALA A C 1
ATOM 698 O O . ALA A 1 97 ? 16.881 4.953 47.136 1.00 20.12 94 ALA A O 1
ATOM 700 N N . ALA A 1 98 ? 17.072 5.920 45.127 1.00 18.12 95 ALA A N 1
ATOM 701 C CA . ALA A 1 98 ? 15.959 6.836 45.379 1.00 18.66 95 ALA A CA 1
ATOM 702 C C . ALA A 1 98 ? 14.658 6.067 45.522 1.00 20.27 95 ALA A C 1
ATOM 703 O O . ALA A 1 98 ? 13.890 6.301 46.464 1.00 20.45 95 ALA A O 1
ATOM 705 N N . LEU A 1 99 ? 14.375 5.150 44.615 1.00 20.64 96 LEU A N 1
ATOM 706 C CA . LEU A 1 99 ? 13.111 4.423 44.711 1.00 21.12 96 LEU A CA 1
ATOM 707 C C . LEU A 1 99 ? 13.034 3.603 45.984 1.00 21.19 96 LEU A C 1
ATOM 708 O O . LEU A 1 99 ? 11.959 3.465 46.589 1.00 21.19 96 LEU A O 1
ATOM 713 N N . ALA A 1 100 ? 14.173 3.091 46.449 1.00 20.14 97 ALA A N 1
ATOM 714 C CA . ALA A 1 100 ? 14.181 2.271 47.653 1.00 20.73 97 ALA A CA 1
ATOM 715 C C . ALA A 1 100 ? 13.859 3.038 48.945 1.00 21.37 97 ALA A C 1
ATOM 716 O O . ALA A 1 100 ? 13.670 2.415 49.990 1.00 21.95 97 ALA A O 1
ATOM 718 N N . THR A 1 101 ? 13.828 4.363 48.893 1.00 19.80 98 THR A N 1
ATOM 719 C CA . THR A 1 101 ? 13.409 5.168 50.049 1.00 16.87 98 THR A CA 1
ATOM 720 C C . THR A 1 101 ? 11.918 5.026 50.285 1.00 21.33 98 THR A C 1
ATOM 721 O O . THR A 1 101 ? 11.439 5.376 51.351 1.00 22.00 98 THR A O 1
ATOM 725 N N . GLY A 1 102 ? 11.210 4.524 49.286 1.00 21.46 99 GLY A N 1
ATOM 726 C CA . GLY A 1 102 ? 9.762 4.454 49.319 1.00 23.76 99 GLY A CA 1
ATOM 727 C C . GLY A 1 102 ? 9.085 5.775 48.987 1.00 25.60 99 GLY A C 1
ATOM 728 O O . GLY A 1 102 ? 7.906 5.960 49.297 1.00 24.93 99 GLY A O 1
ATOM 729 N N . CYS A 1 103 ? 9.810 6.695 48.370 1.00 21.66 100 CYS A N 1
ATOM 730 C CA . CYS A 1 103 ? 9.212 7.958 47.959 1.00 20.33 100 CYS A CA 1
ATOM 731 C C . CYS A 1 103 ? 8.075 7.723 46.970 1.00 21.95 100 CYS A C 1
ATOM 732 O O . CYS A 1 103 ? 7.970 6.666 46.329 1.00 22.77 100 CYS A O 1
ATOM 735 N N . THR A 1 104 ? 7.179 8.712 46.897 1.00 19.86 101 THR A N 1
ATOM 736 C CA . THR A 1 104 ? 6.043 8.648 45.993 1.00 21.40 101 THR A CA 1
ATOM 737 C C . THR A 1 104 ? 6.470 8.818 44.532 1.00 20.54 101 THR A C 1
ATOM 738 O O . THR A 1 104 ? 6.000 8.088 43.650 1.00 24.26 101 THR A O 1
ATOM 742 N N . ARG A 1 105 ? 7.375 9.753 44.265 1.00 21.45 102 ARG A N 1
ATOM 743 C CA . ARG A 1 105 ?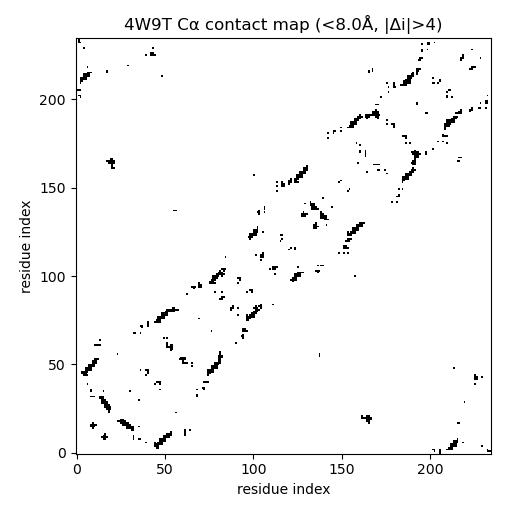 7.910 9.894 42.917 1.00 20.98 102 ARG A CA 1
ATOM 744 C C . ARG A 1 105 ? 9.280 10.517 43.009 1.00 19.72 102 ARG A C 1
ATOM 745 O O . ARG A 1 105 ? 9.655 11.015 44.066 1.00 19.68 102 ARG A O 1
ATOM 753 N N . VAL A 1 106 ? 10.046 10.387 41.932 1.00 19.93 103 VAL A N 1
ATOM 754 C CA . VAL A 1 106 ? 11.358 11.011 41.859 1.00 20.45 103 VAL A CA 1
ATOM 755 C C . VAL A 1 106 ? 11.377 12.058 40.766 1.00 22.99 103 VAL A C 1
ATOM 756 O O . VAL A 1 106 ? 10.492 12.080 39.915 1.00 22.98 103 VAL A O 1
ATOM 760 N N . ASN A 1 107 ? 12.391 12.916 40.768 1.00 20.90 104 ASN A N 1
ATOM 761 C CA . ASN A 1 107 ? 12.600 13.790 39.613 1.00 20.46 104 ASN A CA 1
ATOM 762 C C . ASN A 1 107 ? 13.919 13.461 38.931 1.00 21.63 104 ASN A C 1
ATOM 763 O O . ASN A 1 107 ? 14.930 13.309 39.602 1.00 22.77 104 ASN A O 1
ATOM 768 N N . LEU A 1 108 ? 13.896 13.364 37.608 1.00 21.12 105 LEU A N 1
ATOM 769 C CA . LEU A 1 108 ? 15.098 13.373 36.784 1.00 23.52 105 LEU A CA 1
ATOM 770 C C . LEU A 1 108 ? 15.323 14.767 36.256 1.00 28.39 105 LEU A C 1
ATOM 771 O O . LEU A 1 108 ? 14.383 15.365 35.740 1.00 31.74 105 LEU A O 1
ATOM 776 N N . GLY A 1 109 ? 16.552 15.270 36.318 1.00 23.52 106 GLY A N 1
ATOM 777 C CA . GLY A 1 109 ? 16.849 16.597 35.777 1.00 22.15 106 GLY A CA 1
ATOM 778 C C . GLY A 1 109 ? 17.903 16.524 34.672 1.00 25.56 106 GLY A C 1
ATOM 779 O O . GLY A 1 109 ? 17.596 16.371 33.489 1.00 27.61 106 GLY A O 1
ATOM 780 N N . THR A 1 110 ? 19.168 16.664 35.044 1.00 24.93 107 THR A N 1
ATOM 781 C CA . THR A 1 110 ? 20.262 16.590 34.066 1.00 27.11 107 THR A CA 1
ATOM 782 C C . THR A 1 110 ? 20.171 15.354 33.160 1.00 25.22 107 THR A C 1
ATOM 783 O O . THR A 1 110 ? 20.469 15.424 31.958 1.00 28.49 107 THR A O 1
ATOM 787 N N . ALA A 1 111 ? 19.761 14.210 33.737 1.00 23.71 108 ALA A N 1
ATOM 788 C CA . ALA A 1 111 ? 19.660 12.976 32.970 1.00 25.10 108 ALA A CA 1
ATOM 789 C C . ALA A 1 111 ? 18.848 13.116 31.697 1.00 26.58 108 ALA A C 1
ATOM 790 O O . ALA A 1 111 ? 19.128 12.455 30.693 1.00 30.60 108 ALA A O 1
ATOM 792 N N . ALA A 1 112 ? 17.829 13.971 31.707 1.00 27.40 109 ALA A N 1
ATOM 793 C CA . ALA A 1 112 ? 16.983 14.118 30.505 1.00 27.99 109 ALA A CA 1
ATOM 794 C C . ALA A 1 112 ? 17.717 14.831 29.403 1.00 34.74 109 ALA A C 1
ATOM 795 O O . ALA A 1 112 ? 17.353 14.733 28.222 1.00 36.29 109 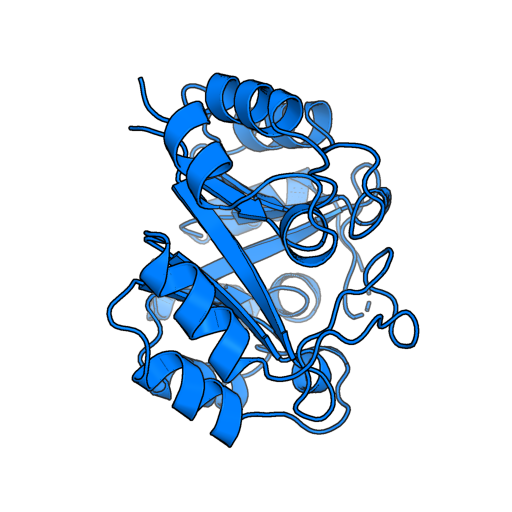ALA A O 1
ATOM 797 N N . LEU A 1 113 ? 18.749 15.569 29.791 1.00 30.53 110 LEU A N 1
ATOM 798 C CA . LEU A 1 113 ? 19.514 16.358 28.829 1.00 30.29 110 LEU A CA 1
ATOM 799 C C . LEU A 1 113 ? 20.710 15.568 28.376 1.00 34.75 110 LEU A C 1
ATOM 800 O O . LEU A 1 113 ? 21.010 15.515 27.178 1.00 39.27 110 LEU A O 1
ATOM 805 N N . GLU A 1 114 ? 21.389 14.928 29.330 1.00 30.09 111 GLU A N 1
ATOM 806 C CA . GLU A 1 114 ? 22.662 14.318 28.992 1.00 31.47 111 GLU A CA 1
ATOM 807 C C . GLU A 1 114 ? 22.492 12.889 28.476 1.00 29.27 111 GLU A C 1
ATOM 808 O O . GLU A 1 114 ? 23.269 12.438 27.641 1.00 32.98 111 GLU A O 1
ATOM 814 N N . THR A 1 115 ? 21.489 12.175 28.987 1.00 29.37 112 THR A N 1
ATOM 815 C CA . THR A 1 115 ? 21.267 10.777 28.607 1.00 31.66 112 THR A CA 1
ATOM 816 C C . THR A 1 115 ? 19.792 10.567 28.307 1.00 30.88 112 THR A C 1
ATOM 817 O O . THR A 1 115 ? 19.080 9.907 29.065 1.00 28.75 112 THR A O 1
ATOM 821 N N . PRO A 1 116 ? 19.309 11.161 27.213 1.00 30.28 113 PRO A N 1
ATOM 822 C CA . PRO A 1 116 ? 17.862 11.112 26.945 1.00 31.69 113 PRO A CA 1
ATOM 823 C C . PRO A 1 116 ? 17.312 9.701 26.784 1.00 30.65 113 PRO A C 1
ATOM 824 O O . PRO A 1 116 ? 16.149 9.472 27.151 1.00 33.14 113 PRO A O 1
ATOM 828 N N . GLU A 1 117 ? 18.110 8.782 26.254 1.00 29.87 114 GLU A N 1
ATOM 829 C CA . GLU A 1 117 ? 17.594 7.441 26.049 1.00 31.50 114 GLU A CA 1
ATOM 830 C C . GLU A 1 117 ? 17.455 6.737 27.372 1.00 34.70 114 GLU A C 1
ATOM 831 O O . GLU A 1 117 ? 16.499 5.986 27.572 1.00 33.06 114 GLU A O 1
ATOM 837 N N . TRP A 1 118 ? 18.378 6.996 28.295 1.00 29.94 115 TRP A N 1
ATOM 838 C CA . TRP A 1 118 ? 18.263 6.405 29.625 1.00 30.76 115 TRP A CA 1
ATOM 839 C C . TRP A 1 118 ? 17.026 6.953 30.328 1.00 29.02 115 TRP A C 1
ATOM 840 O O . TRP A 1 118 ? 16.303 6.225 31.014 1.00 29.01 115 TRP A O 1
ATOM 851 N N . ALA A 1 119 ? 16.788 8.250 30.188 1.00 28.80 116 ALA A N 1
ATOM 852 C CA . ALA A 1 119 ? 15.631 8.862 30.838 1.00 24.76 116 ALA A CA 1
ATOM 853 C C . ALA A 1 119 ? 14.319 8.327 30.243 1.00 23.98 116 ALA A C 1
ATOM 854 O O . ALA A 1 119 ? 13.344 8.096 30.980 1.00 28.13 116 ALA A O 1
ATOM 856 N N . ALA A 1 120 ? 14.295 8.144 28.931 1.00 28.93 117 ALA A N 1
ATOM 857 C CA . ALA A 1 120 ? 13.118 7.598 28.265 1.00 27.55 117 ALA A CA 1
ATOM 858 C C . ALA A 1 120 ? 12.843 6.203 28.775 1.00 32.12 117 ALA A C 1
ATOM 859 O O . ALA A 1 120 ? 11.697 5.838 28.985 1.00 29.41 117 ALA A O 1
ATOM 861 N N . LYS A 1 121 ? 13.903 5.419 28.967 1.00 29.88 118 LYS A N 1
ATOM 862 C CA . LYS A 1 121 ? 13.739 4.063 29.464 1.00 30.50 118 LYS A CA 1
ATOM 863 C C . LYS A 1 121 ? 13.214 4.072 30.901 1.00 27.31 118 LYS A C 1
ATOM 864 O O . LYS A 1 121 ? 12.422 3.208 31.263 1.00 31.94 118 LYS A O 1
ATOM 870 N N . ALA A 1 122 ? 13.647 5.030 31.712 1.00 27.44 119 ALA A N 1
ATOM 871 C CA . ALA A 1 122 ? 13.186 5.114 33.090 1.00 28.15 119 ALA A CA 1
ATOM 872 C C . ALA A 1 122 ? 11.702 5.441 33.135 1.00 26.67 119 ALA A C 1
ATOM 873 O O . ALA A 1 122 ? 10.931 4.865 33.916 1.00 28.94 119 ALA A O 1
ATOM 875 N N . ILE A 1 123 ? 11.308 6.362 32.264 1.00 27.27 120 ILE A N 1
ATOM 876 C CA . ILE A 1 123 ? 9.897 6.720 32.103 1.00 27.43 120 ILE A CA 1
ATOM 877 C C . ILE A 1 123 ? 9.089 5.494 31.671 1.00 29.33 120 ILE A C 1
ATOM 878 O O . ILE A 1 123 ? 8.005 5.253 32.191 1.00 29.62 120 ILE A O 1
ATOM 883 N N . ALA A 1 124 ? 9.608 4.695 30.737 1.00 29.35 121 ALA A N 1
ATOM 884 C CA . ALA A 1 124 ? 8.835 3.583 30.226 1.00 32.68 121 ALA A CA 1
ATOM 885 C C . ALA A 1 124 ? 8.656 2.533 31.321 1.00 36.53 121 ALA A C 1
ATOM 886 O O . ALA A 1 124 ? 7.588 1.931 31.456 1.00 36.77 121 ALA A O 1
ATOM 888 N N . GLU A 1 125 ? 9.707 2.337 32.112 1.00 31.78 122 GLU A N 1
ATOM 889 C CA . GLU A 1 125 ? 9.722 1.312 33.149 1.00 34.58 122 GLU A CA 1
ATOM 890 C C . GLU A 1 125 ? 9.043 1.702 34.475 1.00 30.80 122 GLU A C 1
ATOM 891 O O . GLU A 1 125 ? 8.565 0.813 35.193 1.00 34.95 122 GLU A O 1
ATOM 897 N N . HIS A 1 126 ? 9.010 2.992 34.812 1.00 31.96 123 HIS A N 1
ATOM 898 C CA . HIS A 1 126 ? 8.472 3.427 36.109 1.00 30.74 123 HIS A CA 1
ATOM 899 C C . HIS A 1 126 ? 7.251 4.347 36.032 1.00 29.42 123 HIS A C 1
ATOM 900 O O . HIS A 1 126 ? 6.604 4.567 37.052 1.00 30.55 123 HIS A O 1
ATOM 907 N N . GLY A 1 127 ? 6.890 4.796 34.833 1.00 31.62 124 GLY A N 1
ATOM 908 C CA . GLY A 1 127 ? 5.646 5.527 34.637 1.00 28.46 124 GLY A CA 1
ATOM 909 C C . GLY A 1 127 ? 5.600 6.756 35.525 1.00 28.87 124 GLY A C 1
ATOM 910 O O . GLY A 1 127 ? 6.561 7.514 35.610 1.00 28.00 124 GLY A O 1
ATOM 911 N N . ASP A 1 128 ? 4.470 6.953 36.188 1.00 29.20 125 ASP A N 1
ATOM 912 C CA . ASP A 1 128 ? 4.296 8.213 36.900 1.00 30.57 125 ASP A CA 1
ATOM 913 C C . ASP A 1 128 ? 5.015 8.253 38.252 1.00 29.93 125 ASP A C 1
ATOM 914 O O . ASP A 1 128 ? 4.825 9.219 39.004 1.00 26.48 125 ASP A O 1
ATOM 919 N N . ARG A 1 129 ? 5.864 7.263 38.568 1.00 26.33 126 ARG A N 1
ATOM 920 C CA . ARG A 1 129 ? 6.847 7.460 39.656 1.00 21.24 126 ARG A CA 1
ATOM 921 C C . ARG A 1 129 ? 7.981 8.401 39.201 1.00 23.15 126 ARG A C 1
ATOM 922 O O . ARG A 1 129 ? 8.841 8.763 40.006 1.00 24.46 126 ARG A O 1
ATOM 930 N N . ILE A 1 130 ? 7.985 8.759 37.917 1.00 22.69 127 ILE A N 1
ATOM 931 C CA . ILE A 1 130 ? 8.986 9.690 37.362 1.00 22.56 127 ILE A CA 1
ATOM 932 C C . ILE A 1 130 ? 8.336 11.005 36.957 1.00 22.27 127 ILE A C 1
ATOM 933 O O . ILE A 1 130 ? 7.329 10.999 36.252 1.00 24.34 127 ILE A O 1
ATOM 938 N N . ALA A 1 131 ? 8.948 12.117 37.386 1.00 20.93 128 ALA A N 1
ATOM 939 C CA . ALA A 1 131 ? 8.669 13.413 36.751 1.00 23.04 128 ALA A CA 1
ATOM 940 C C . ALA A 1 131 ? 10.004 13.959 36.257 1.00 20.33 128 ALA A C 1
ATOM 941 O O . ALA A 1 131 ? 11.086 13.558 36.780 1.00 21.27 128 ALA A O 1
ATOM 943 N N . VAL A 1 132 ? 9.973 14.865 35.273 1.00 21.44 129 VAL A N 1
ATOM 944 C CA . VAL A 1 132 ? 11.217 15.424 34.774 1.00 19.50 129 VAL A CA 1
ATOM 945 C C . VAL A 1 132 ? 11.300 16.893 35.152 1.00 21.43 129 VAL A C 1
ATOM 946 O O . VAL A 1 132 ? 10.363 17.644 34.946 1.00 23.24 129 VAL A O 1
ATOM 950 N N . GLY A 1 133 ? 12.432 17.245 35.762 1.00 20.90 130 GLY A N 1
ATOM 951 C CA . GLY A 1 133 ? 12.732 18.632 36.132 1.00 20.81 130 GLY A CA 1
ATOM 952 C C . GLY A 1 133 ? 13.336 19.357 34.953 1.00 24.16 130 GLY A C 1
ATOM 953 O O . GLY A 1 133 ? 14.325 18.898 34.338 1.00 27.16 130 GLY A O 1
ATOM 954 N N . LEU A 1 134 ? 12.737 20.497 34.635 1.00 20.87 131 LEU A N 1
ATOM 955 C CA . LEU A 1 134 ? 13.235 21.368 33.580 1.00 24.47 131 LEU A CA 1
ATOM 956 C C . LEU A 1 134 ? 13.716 22.658 34.224 1.00 22.36 131 LEU A C 1
ATOM 957 O O . LEU A 1 134 ? 12.917 23.389 34.817 1.00 23.97 131 LEU A O 1
ATOM 962 N N . ASP A 1 135 ? 15.021 22.916 34.135 1.00 21.38 132 ASP A N 1
ATOM 963 C CA . ASP A 1 135 ? 15.636 24.096 34.729 1.00 23.64 132 ASP A CA 1
ATOM 964 C C . ASP A 1 135 ? 15.898 25.064 33.592 1.00 24.79 132 ASP A C 1
ATOM 965 O O . ASP A 1 135 ? 16.712 24.777 32.705 1.00 24.54 132 ASP A O 1
ATOM 970 N N . VAL A 1 136 ? 15.208 26.196 33.603 1.00 22.67 133 VAL A N 1
ATOM 971 C CA . VAL A 1 136 ? 15.113 27.051 32.425 1.00 24.78 133 VAL A CA 1
ATOM 972 C C . VAL A 1 136 ? 15.737 28.404 32.630 1.00 25.80 133 VAL A C 1
ATOM 973 O O . VAL A 1 136 ? 15.555 29.034 33.677 1.00 29.20 133 VAL A O 1
ATOM 977 N N . ARG A 1 137 ? 16.430 28.894 31.593 1.00 26.52 134 ARG A N 1
ATOM 978 C CA . ARG A 1 137 ? 16.744 30.303 31.474 1.00 29.00 134 ARG A CA 1
ATOM 979 C C . ARG A 1 137 ? 16.284 30.733 30.086 1.00 32.08 134 ARG A C 1
ATOM 980 O O . ARG A 1 137 ? 16.831 30.265 29.088 1.00 32.38 134 ARG A O 1
ATOM 988 N N . GLY A 1 138 ? 15.213 31.522 30.036 1.00 30.73 135 GLY A N 1
ATOM 989 C CA . GLY A 1 138 ? 14.663 31.980 28.769 1.00 31.50 135 GLY A CA 1
ATOM 990 C C . GLY A 1 138 ? 13.934 30.815 28.136 1.00 29.43 135 GLY A C 1
ATOM 991 O O . GLY A 1 138 ? 12.891 30.399 28.639 1.00 32.63 135 GLY A O 1
ATOM 992 N N . THR A 1 139 ? 14.507 30.232 27.078 1.00 28.60 136 THR A N 1
ATOM 993 C CA . THR A 1 139 ? 13.998 28.977 26.537 1.00 27.17 136 THR A CA 1
ATOM 994 C C . THR A 1 139 ? 15.064 27.915 26.503 1.00 29.94 136 THR A C 1
ATOM 995 O O . THR A 1 139 ? 14.927 26.908 25.801 1.00 31.10 136 THR A O 1
ATOM 999 N N . THR A 1 140 ? 16.144 28.133 27.248 1.00 28.31 137 THR A N 1
ATOM 1000 C CA . THR A 1 140 ? 17.276 27.218 27.222 1.00 29.11 137 THR A CA 1
ATOM 1001 C C . THR A 1 140 ? 17.276 26.393 28.497 1.00 29.26 137 THR A C 1
ATOM 1002 O O . THR A 1 140 ? 17.176 26.940 29.590 1.00 28.12 137 THR A O 1
ATOM 1006 N N . LEU A 1 141 ? 17.366 25.079 28.349 1.00 26.30 138 LEU A N 1
ATOM 1007 C CA . LEU A 1 141 ? 17.509 24.185 29.505 1.00 24.65 138 LEU A CA 1
ATOM 1008 C C . LEU A 1 141 ? 18.943 24.078 30.006 1.00 28.36 138 LEU A C 1
ATOM 1009 O O . LEU A 1 141 ? 19.883 24.075 29.221 1.00 31.40 138 LEU A O 1
ATOM 1014 N N . LYS A 1 142 ? 19.102 23.986 31.325 1.00 29.02 139 LYS A N 1
ATOM 1015 C CA . LYS A 1 142 ? 20.430 23.904 31.944 1.00 29.20 139 LYS A CA 1
ATOM 1016 C C . LYS A 1 142 ? 20.581 22.646 32.773 1.00 42.49 139 LYS A C 1
ATOM 1017 O O . LYS A 1 142 ? 19.611 22.124 33.305 1.00 32.52 139 LYS A O 1
ATOM 1023 N N . GLY A 1 143 ? 21.809 22.139 32.852 1.00 50.67 140 GLY A N 1
ATOM 1024 C CA . GLY A 1 143 ? 22.084 20.933 33.613 1.00 67.99 140 GLY A CA 1
ATOM 1025 C C . GLY A 1 143 ? 23.452 20.921 34.267 1.00 92.13 140 GLY A C 1
ATOM 1026 O O . GLY A 1 143 ? 24.430 21.464 33.745 1.00 109.12 140 GLY A O 1
ATOM 1027 N N . ARG A 1 144 ? 23.508 20.272 35.423 1.00 87.02 141 ARG A N 1
ATOM 1028 C CA . ARG A 1 144 ? 24.723 20.182 36.210 1.00 85.03 141 ARG A CA 1
ATOM 1029 C C . ARG A 1 144 ? 25.661 19.121 35.644 1.00 76.65 141 ARG A C 1
ATOM 1030 O O . ARG A 1 144 ? 25.895 19.067 34.434 1.00 64.37 141 ARG A O 1
ATOM 1038 N N . GLY A 1 150 ? 22.821 21.255 27.630 1.00 97.40 147 GLY A N 1
ATOM 1039 C CA . GLY A 1 150 ? 21.818 22.254 27.302 1.00 102.91 147 GLY A CA 1
ATOM 1040 C C . GLY A 1 150 ? 20.593 21.636 26.645 1.00 97.86 147 GLY A C 1
ATOM 1041 O O . GLY A 1 150 ? 20.394 20.426 26.745 1.00 107.57 147 GLY A O 1
ATOM 1042 N N . GLY A 1 151 ? 19.773 22.456 25.981 1.00 71.53 148 GLY A N 1
ATOM 1043 C CA . GLY A 1 151 ? 18.605 21.962 25.251 1.00 48.77 148 GLY A CA 1
ATOM 1044 C C . GLY A 1 151 ? 17.531 23.015 25.010 1.00 38.95 148 GLY A C 1
ATOM 1045 O O . GLY A 1 151 ? 17.439 23.963 25.777 1.00 36.11 148 GLY A O 1
ATOM 1046 N N . ASP A 1 152 ? 16.735 22.873 23.946 1.00 39.90 149 ASP A N 1
ATOM 1047 C CA . ASP A 1 152 ? 15.648 23.823 23.681 1.00 33.53 149 ASP A CA 1
ATOM 1048 C C . ASP A 1 152 ? 14.435 23.382 24.463 1.00 34.39 149 ASP A C 1
ATOM 1049 O O . ASP A 1 152 ? 14.079 22.204 24.454 1.00 32.01 149 ASP A O 1
ATOM 1054 N N . LEU A 1 153 ? 13.811 24.322 25.156 1.00 30.21 150 LEU A N 1
ATOM 1055 C CA . LEU A 1 153 ? 12.680 24.006 26.019 1.00 26.18 150 LEU A CA 1
ATOM 1056 C C . LEU A 1 153 ? 11.554 23.283 25.283 1.00 26.49 150 LEU A C 1
ATOM 1057 O O . LEU A 1 153 ? 11.079 22.252 25.731 1.00 27.55 150 LEU A O 1
ATOM 1062 N N . TYR A 1 154 ? 11.095 23.839 24.166 1.00 30.59 151 TYR A N 1
ATOM 1063 C CA . TYR A 1 154 ? 9.916 23.253 23.535 1.00 28.14 151 TYR A CA 1
ATOM 1064 C C . TYR A 1 154 ? 10.256 21.984 22.770 1.00 29.01 151 TYR A C 1
ATOM 1065 O O . TYR A 1 154 ? 9.434 21.075 22.696 1.00 29.62 151 TYR A O 1
ATOM 1074 N N . GLU A 1 155 ? 11.459 21.893 22.214 1.00 30.40 152 GLU A N 1
ATOM 1075 C CA . GLU A 1 155 ? 11.831 20.648 21.552 1.00 30.70 152 GLU A CA 1
ATOM 1076 C C . GLU A 1 155 ? 11.928 19.512 22.584 1.00 32.04 152 GLU A C 1
ATOM 1077 O O . GLU A 1 155 ? 11.537 18.365 22.309 1.00 34.65 152 GLU A O 1
ATOM 1083 N N . THR A 1 156 ? 12.441 19.826 23.768 1.00 29.43 153 THR A N 1
ATOM 1084 C CA . THR A 1 156 ? 12.664 18.793 24.774 1.00 30.77 153 THR A CA 1
ATOM 1085 C C . THR A 1 156 ? 11.323 18.351 25.350 1.00 30.46 153 THR A C 1
ATOM 1086 O O . THR A 1 156 ? 11.071 17.166 25.561 1.00 29.82 153 THR A O 1
ATOM 1090 N N . LEU A 1 157 ? 10.451 19.320 25.566 1.00 26.88 154 LEU A N 1
ATOM 1091 C CA . LEU A 1 157 ? 9.123 19.072 26.087 1.00 27.46 154 LEU A CA 1
ATOM 1092 C C . LEU A 1 157 ? 8.341 18.192 25.128 1.00 30.73 154 LEU A C 1
ATOM 1093 O O . LEU A 1 157 ? 7.674 17.245 25.536 1.00 28.73 154 LEU A O 1
ATOM 1098 N N . ALA A 1 158 ? 8.454 18.480 23.838 1.00 28.33 155 ALA A N 1
ATOM 1099 C CA . ALA A 1 158 ? 7.808 17.672 22.823 1.00 26.11 155 ALA A CA 1
ATOM 1100 C C . ALA A 1 158 ? 8.336 16.224 22.856 1.00 31.53 155 ALA A C 1
ATOM 1101 O O . ALA A 1 158 ? 7.549 15.271 22.756 1.00 30.63 155 ALA A O 1
ATOM 1103 N N . ARG A 1 159 ? 9.659 16.072 22.984 1.00 28.15 156 ARG A N 1
ATOM 1104 C CA . ARG A 1 159 ? 10.281 14.739 22.949 1.00 27.52 156 ARG A CA 1
ATOM 1105 C C . ARG A 1 159 ? 9.833 13.967 24.185 1.00 28.85 156 ARG A C 1
ATOM 1106 O O . ARG A 1 159 ? 9.443 12.802 24.090 1.00 30.76 156 ARG A O 1
ATOM 1114 N N . LEU A 1 160 ? 9.895 14.621 25.336 1.00 29.58 157 LEU A N 1
ATOM 1115 C CA . LEU A 1 160 ? 9.500 13.963 26.577 1.00 25.48 157 LEU A CA 1
ATOM 1116 C C . LEU A 1 160 ? 8.009 13.613 26.582 1.00 28.43 157 LEU A C 1
ATOM 1117 O O . LEU A 1 160 ? 7.632 12.534 27.042 1.00 27.73 157 LEU A O 1
ATOM 1122 N N . ASP A 1 161 ? 7.162 14.501 26.066 1.00 28.56 158 ASP A N 1
ATOM 1123 C CA . ASP A 1 161 ? 5.757 14.119 25.876 1.00 27.21 158 ASP A CA 1
ATOM 1124 C C . ASP A 1 161 ? 5.626 12.820 25.091 1.00 28.25 158 ASP A C 1
ATOM 1125 O O . ASP A 1 161 ? 4.875 11.903 25.467 1.00 31.17 158 ASP A O 1
ATOM 1130 N N . SER A 1 162 ? 6.331 12.717 23.967 1.00 30.57 159 SER A N 1
ATOM 1131 C CA . SER A 1 162 ? 6.133 11.571 23.094 1.00 30.52 159 SER A CA 1
ATOM 1132 C C . SER A 1 162 ? 6.673 10.292 23.731 1.00 31.21 159 SER A C 1
ATOM 1133 O O . SER A 1 162 ? 6.292 9.185 23.364 1.00 35.90 159 SER A O 1
ATOM 1136 N N . GLU A 1 163 ? 7.558 10.467 24.696 1.00 30.94 160 GLU A N 1
ATOM 1137 C CA . GLU A 1 163 ? 8.125 9.349 25.425 1.00 31.89 160 GLU A CA 1
ATOM 1138 C C . GLU A 1 163 ? 7.249 8.932 26.588 1.00 34.11 160 GLU A C 1
ATOM 1139 O O . GLU A 1 163 ? 7.564 7.966 27.285 1.00 32.78 160 GLU A O 1
ATOM 1145 N N . GLY A 1 164 ? 6.154 9.657 26.794 1.00 31.78 161 GLY A N 1
ATOM 1146 C CA . GLY A 1 164 ? 5.205 9.322 27.837 1.00 31.11 161 GLY A CA 1
ATOM 1147 C C . GLY A 1 164 ? 5.484 9.939 29.188 1.00 30.22 161 GLY A C 1
ATOM 1148 O O . GLY A 1 164 ? 4.944 9.470 30.192 1.00 27.87 161 GLY A O 1
ATOM 1149 N N . CYS A 1 165 ? 6.280 11.000 29.246 1.00 26.23 162 CYS A N 1
ATOM 1150 C CA . CYS A 1 165 ? 6.577 11.605 30.531 1.00 24.66 162 CYS A CA 1
ATOM 1151 C C . CYS A 1 165 ? 5.283 12.078 31.215 1.00 26.56 162 CYS A C 1
ATOM 1152 O O . CYS A 1 165 ? 4.443 12.731 30.581 1.00 27.42 162 CYS A O 1
ATOM 1155 N N . ALA A 1 166 ? 5.128 11.725 32.490 1.00 26.56 163 ALA A N 1
ATOM 1156 C CA . ALA A 1 166 ? 3.887 11.948 33.229 1.00 26.97 163 ALA A CA 1
ATOM 1157 C C . ALA A 1 166 ? 3.703 13.374 33.752 1.00 26.06 163 ALA A C 1
ATOM 1158 O O . ALA A 1 166 ? 2.584 13.806 33.994 1.00 23.97 163 ALA A O 1
ATOM 1160 N N . ARG A 1 167 ? 4.800 14.088 33.952 1.00 23.41 164 ARG A N 1
ATOM 1161 C CA . ARG A 1 167 ? 4.764 15.286 34.783 1.00 20.95 164 ARG A CA 1
ATOM 1162 C C . ARG A 1 167 ? 6.083 16.049 34.685 1.00 21.27 164 ARG A C 1
ATOM 1163 O O . ARG A 1 167 ? 7.143 15.424 34.561 1.00 20.85 164 ARG A O 1
ATOM 1171 N N . TYR A 1 168 ? 6.025 17.377 34.769 1.00 20.69 165 TYR A N 1
ATOM 1172 C CA . TYR A 1 168 ? 7.209 18.231 34.704 1.00 21.00 165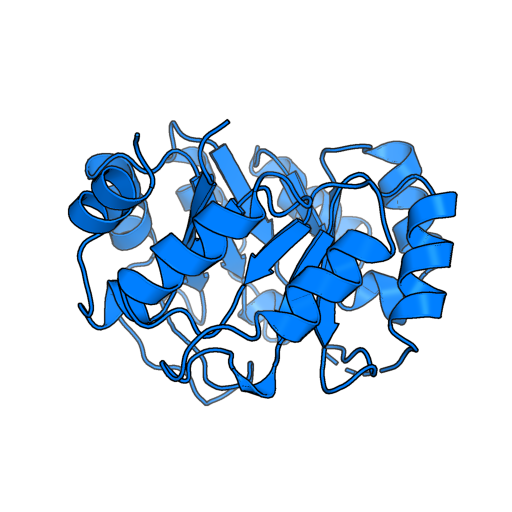 TYR A CA 1
ATOM 1173 C C . TYR A 1 168 ? 7.297 19.136 35.923 1.00 24.36 165 TYR A C 1
ATOM 1174 O O . TYR A 1 168 ? 6.281 19.640 36.412 1.00 22.72 165 TYR A O 1
ATOM 1183 N N . VAL A 1 169 ? 8.514 19.340 36.405 1.00 21.71 166 VAL A N 1
ATOM 1184 C CA . VAL A 1 169 ? 8.792 20.297 37.461 1.00 19.23 166 VAL A CA 1
ATOM 1185 C C . VAL A 1 169 ? 9.597 21.399 36.803 1.00 19.14 166 VAL A C 1
ATOM 1186 O O . VAL A 1 169 ? 10.725 21.163 36.356 1.00 21.76 166 VAL A O 1
ATOM 1190 N N . VAL A 1 170 ? 9.000 22.586 36.717 1.00 18.27 167 VAL A N 1
ATOM 1191 C CA . VAL A 1 170 ? 9.585 23.683 35.948 1.00 18.91 167 VAL A CA 1
ATOM 1192 C C . VAL A 1 170 ? 10.193 24.708 36.899 1.00 19.36 167 VAL A C 1
ATOM 1193 O O . VAL A 1 170 ? 9.458 25.354 37.631 1.00 20.55 167 VAL A O 1
ATOM 1197 N N . THR A 1 171 ? 11.523 24.871 36.843 1.00 20.93 168 THR A N 1
ATOM 1198 C CA . THR A 1 171 ? 12.231 25.900 37.616 1.00 22.42 168 THR A CA 1
ATOM 1199 C C . THR A 1 171 ? 12.794 26.988 36.696 1.00 24.11 168 THR A C 1
ATOM 1200 O O . THR A 1 171 ? 13.461 26.675 35.709 1.00 26.01 168 THR A O 1
ATOM 1204 N N . ASP A 1 172 ? 12.500 28.269 36.981 1.00 22.15 169 ASP A N 1
ATOM 1205 C CA . ASP A 1 172 ? 13.248 29.365 36.383 1.00 21.37 169 ASP A CA 1
ATOM 1206 C C . ASP A 1 172 ? 14.504 29.594 37.233 1.00 22.85 169 ASP A C 1
ATOM 1207 O O . ASP A 1 172 ? 14.403 29.995 38.379 1.00 21.83 169 ASP A O 1
ATOM 1212 N N . ILE A 1 173 ? 15.669 29.260 36.683 1.00 23.79 170 ILE A N 1
ATOM 1213 C CA . ILE A 1 173 ? 16.907 29.354 37.435 1.00 24.59 170 ILE A CA 1
ATOM 1214 C C . ILE A 1 173 ? 17.161 30.775 37.922 1.00 25.59 170 ILE A C 1
ATOM 1215 O O . ILE A 1 173 ? 17.708 30.986 39.022 1.00 27.63 170 ILE A O 1
ATOM 1220 N N . GLY A 1 174 ? 16.773 31.757 37.113 1.00 23.88 171 GLY A N 1
ATOM 1221 C CA . GLY A 1 174 ? 17.017 33.131 37.485 1.00 24.51 171 GLY A CA 1
ATOM 1222 C C . GLY A 1 174 ? 16.202 33.571 38.696 1.00 23.80 171 GLY A C 1
ATOM 1223 O O . GLY A 1 174 ? 16.555 34.555 39.356 1.00 27.02 171 GLY A O 1
ATOM 1224 N N . LYS A 1 175 ? 15.086 32.893 38.960 1.00 23.48 172 LYS A N 1
ATOM 1225 C CA . LYS A 1 175 ? 14.255 33.158 40.144 1.00 23.57 172 LYS A CA 1
ATOM 1226 C C . LYS A 1 175 ? 14.528 32.321 41.393 1.00 24.75 172 LYS A C 1
ATOM 1227 O O . LYS A 1 175 ? 14.096 32.664 42.493 1.00 21.76 172 LYS A O 1
ATOM 1233 N N . ASP A 1 176 ? 15.227 31.207 41.240 1.00 23.68 173 ASP A N 1
ATOM 1234 C CA . ASP A 1 176 ? 15.442 30.256 42.349 1.00 22.61 173 ASP A CA 1
ATOM 1235 C C . ASP A 1 176 ? 16.203 30.890 43.509 1.00 23.07 173 ASP A C 1
ATOM 1236 O O . ASP A 1 176 ? 17.319 31.377 43.338 1.00 23.49 173 ASP A O 1
ATOM 1241 N N . GLY A 1 177 ? 15.569 30.878 44.681 1.00 20.50 174 GLY A N 1
ATOM 1242 C CA . GLY A 1 177 ? 16.175 31.324 45.915 1.00 20.02 174 GLY A CA 1
ATOM 1243 C C . GLY A 1 177 ? 16.282 32.830 46.023 1.00 22.91 174 GLY A C 1
ATOM 1244 O O . GLY A 1 177 ? 16.966 33.317 46.909 1.00 22.20 174 GLY A O 1
ATOM 1245 N N . THR A 1 178 ? 15.572 33.570 45.166 1.00 19.97 175 THR A N 1
ATOM 1246 C CA . THR A 1 178 ? 15.736 35.022 45.134 1.00 20.23 175 THR A CA 1
ATOM 1247 C C . THR A 1 178 ? 14.637 35.834 45.823 1.00 19.70 175 THR A C 1
ATOM 1248 O O . THR A 1 178 ? 14.823 37.045 46.052 1.00 19.54 175 THR A O 1
ATOM 1252 N N . LEU A 1 179 ? 13.516 35.200 46.110 1.00 19.34 176 LEU A N 1
ATOM 1253 C CA . LEU A 1 179 ? 12.374 35.861 46.738 1.00 18.64 176 LEU A CA 1
ATOM 1254 C C . LEU A 1 179 ? 11.906 37.052 45.906 1.00 19.79 176 LEU A C 1
ATOM 1255 O O . LEU A 1 179 ? 11.421 38.052 46.447 1.00 22.32 176 LEU A O 1
ATOM 1260 N N . THR A 1 180 ? 12.028 36.957 44.572 1.00 20.59 177 THR A N 1
ATOM 1261 C CA . THR A 1 180 ? 11.524 38.033 43.685 1.00 23.90 177 THR A CA 1
ATOM 1262 C C . THR A 1 180 ? 10.206 37.691 42.941 1.00 27.24 177 THR A C 1
ATOM 1263 O O . THR A 1 180 ? 9.713 38.514 42.148 1.00 30.61 177 THR A O 1
ATOM 1267 N N . GLY A 1 181 ? 9.655 36.517 43.205 1.00 23.76 178 GLY A N 1
ATOM 1268 C CA . GLY A 1 181 ? 8.402 36.046 42.611 1.00 23.62 178 GLY A CA 1
ATOM 1269 C C . GLY A 1 181 ? 8.652 34.982 41.538 1.00 21.46 178 GLY A C 1
ATOM 1270 O O . GLY A 1 181 ? 9.745 34.923 40.963 1.00 23.77 178 GLY A O 1
ATOM 1271 N N . PRO A 1 182 ? 7.648 34.133 41.270 1.00 21.79 179 PRO A N 1
ATOM 1272 C CA . PRO A 1 182 ? 7.780 33.105 40.237 1.00 19.82 179 PRO A CA 1
ATOM 1273 C C . PRO A 1 182 ? 7.689 33.703 38.830 1.00 23.04 179 PRO A C 1
ATOM 1274 O O . PRO A 1 182 ? 7.167 34.808 38.642 1.00 25.38 179 PRO A O 1
ATOM 1278 N N . ASN A 1 183 ? 8.200 32.977 37.854 1.00 23.36 180 ASN A N 1
ATOM 1279 C CA . ASN A 1 183 ? 8.050 33.372 36.462 1.00 23.22 180 ASN A CA 1
ATOM 1280 C C . ASN A 1 183 ? 6.748 32.783 35.927 1.00 22.06 180 ASN A C 1
ATOM 1281 O O . ASN A 1 183 ? 6.689 31.652 35.413 1.00 23.51 180 ASN A O 1
ATOM 1286 N N . LEU A 1 184 ? 5.687 33.556 36.087 1.00 21.98 181 LEU A N 1
ATOM 1287 C CA . LEU A 1 184 ? 4.355 33.114 35.672 1.00 24.88 181 LEU A CA 1
ATOM 1288 C C . LEU A 1 184 ? 4.242 32.962 34.152 1.00 25.44 181 LEU A C 1
ATOM 1289 O O . LEU A 1 184 ? 3.526 32.081 33.672 1.00 25.92 181 LEU A O 1
ATOM 1294 N N . GLU A 1 185 ? 4.936 33.793 33.385 1.00 24.90 182 GLU A N 1
ATOM 1295 C CA . GLU A 1 185 ? 4.843 33.683 31.928 1.00 25.24 182 GLU A CA 1
ATOM 1296 C C . GLU A 1 185 ? 5.479 32.372 31.447 1.00 29.23 182 GLU A C 1
ATOM 1297 O O . GLU A 1 185 ? 4.938 31.698 30.569 1.00 26.34 182 GLU A O 1
ATOM 1303 N N . LEU A 1 186 ? 6.648 32.015 31.979 1.00 24.41 183 LEU A N 1
ATOM 1304 C CA . LEU A 1 186 ? 7.253 30.743 31.663 1.00 24.17 183 LEU A CA 1
ATOM 1305 C C . LEU A 1 186 ? 6.272 29.610 31.929 1.00 22.97 183 LEU A C 1
ATOM 1306 O O . LEU A 1 186 ? 6.051 28.724 31.082 1.00 26.33 183 LEU A O 1
ATOM 1311 N N . LEU A 1 187 ? 5.708 29.618 33.130 1.00 22.59 184 LEU A N 1
ATOM 1312 C CA . LEU A 1 187 ? 4.802 28.551 33.522 1.00 23.88 184 LEU A CA 1
ATOM 1313 C C . LEU A 1 187 ? 3.563 28.469 32.605 1.00 26.24 184 LEU A C 1
ATOM 1314 O O . LEU A 1 187 ? 3.169 27.359 32.210 1.00 25.90 184 LEU A O 1
ATOM 1319 N N . LYS A 1 188 ? 2.939 29.606 32.278 1.00 22.58 185 LYS A N 1
ATOM 1320 C CA . LYS A 1 188 ? 1.783 29.621 31.381 1.00 23.76 185 LYS A CA 1
ATOM 1321 C C . LYS A 1 188 ? 2.120 28.975 30.054 1.00 30.86 185 LYS A C 1
ATOM 1322 O O . LYS A 1 188 ? 1.331 28.205 29.499 1.00 26.26 185 LYS A O 1
ATOM 1328 N N . ASN A 1 189 ? 3.295 29.286 29.524 1.00 26.35 186 ASN A N 1
ATOM 1329 C CA . ASN A 1 189 ? 3.617 28.797 28.196 1.00 23.58 186 ASN A CA 1
ATOM 1330 C C . ASN A 1 189 ? 4.059 27.347 28.185 1.00 25.41 186 ASN A C 1
ATOM 1331 O O . ASN A 1 189 ? 3.768 26.653 27.214 1.00 26.72 186 ASN A O 1
ATOM 1336 N N . VAL A 1 190 ? 4.683 26.853 29.257 1.00 23.06 187 VAL A N 1
ATOM 1337 C CA . VAL A 1 190 ? 4.918 25.417 29.325 1.00 24.01 187 VAL A CA 1
ATOM 1338 C C . VAL A 1 190 ? 3.565 24.703 29.395 1.00 24.53 187 VAL A C 1
ATOM 1339 O O . VAL A 1 190 ? 3.337 23.732 28.676 1.00 24.72 187 VAL A O 1
ATOM 1343 N N . CYS A 1 191 ? 2.652 25.204 30.225 1.00 24.65 188 CYS A N 1
ATOM 1344 C CA . CYS A 1 191 ? 1.305 24.606 30.290 1.00 24.62 188 CYS A CA 1
ATOM 1345 C C . CYS A 1 191 ? 0.563 24.634 28.961 1.00 28.02 188 CYS A C 1
ATOM 1346 O O . CYS A 1 191 ? -0.288 23.766 28.661 1.00 28.97 188 CYS A O 1
ATOM 1349 N N . ALA A 1 192 ? 0.837 25.653 28.150 1.00 25.17 189 ALA A N 1
ATOM 1350 C CA . ALA A 1 192 ? 0.178 25.752 26.861 1.00 27.80 189 ALA A CA 1
ATOM 1351 C C . ALA A 1 192 ? 0.790 24.768 25.850 1.00 29.35 189 ALA A C 1
ATOM 1352 O O . ALA A 1 192 ? 0.187 24.482 24.797 1.00 32.19 189 ALA A O 1
ATOM 1354 N N . ALA A 1 193 ? 1.980 24.272 26.148 1.00 24.22 190 ALA A N 1
ATOM 1355 C CA . ALA A 1 193 ? 2.727 23.407 25.206 1.00 26.84 190 ALA A CA 1
ATOM 1356 C C . ALA A 1 193 ? 2.566 21.916 25.500 1.00 24.52 190 ALA A C 1
ATOM 1357 O O . ALA A 1 193 ? 2.727 21.096 24.594 1.00 31.79 190 ALA A O 1
ATOM 1359 N N . THR A 1 194 ? 2.276 21.572 26.755 1.00 28.22 191 THR A N 1
ATOM 1360 C CA . THR A 1 194 ? 2.055 20.171 27.149 1.00 24.97 191 THR A CA 1
ATOM 1361 C C . THR A 1 194 ? 0.731 19.973 27.885 1.00 33.91 191 THR A C 1
ATOM 1362 O O . THR A 1 194 ? 0.264 20.875 28.594 1.00 30.19 191 THR A O 1
ATOM 1366 N N A ASP A 1 195 ? 0.117 18.804 27.743 0.57 29.14 192 ASP A N 1
ATOM 1367 N N B ASP A 1 195 ? 0.149 18.778 27.704 0.43 29.25 192 ASP A N 1
ATOM 1368 C CA A ASP A 1 195 ? -1.086 18.509 28.522 0.57 30.95 192 ASP A CA 1
ATOM 1369 C CA B ASP A 1 195 ? -1.060 18.355 28.423 0.43 31.24 192 ASP A CA 1
ATOM 1370 C C A ASP A 1 195 ? -0.752 17.852 29.866 0.57 28.98 192 ASP A C 1
ATOM 1371 C C B ASP A 1 195 ? -0.747 17.536 29.679 0.43 29.78 192 ASP A C 1
ATOM 1372 O O A ASP A 1 195 ? -1.634 17.677 30.708 0.57 26.16 192 ASP A O 1
ATOM 1373 O O B ASP A 1 195 ? -1.647 16.914 30.257 0.43 28.59 192 ASP A O 1
ATOM 1382 N N . ARG A 1 196 ? 0.522 17.526 30.095 1.00 27.00 193 ARG A N 1
ATOM 1383 C CA . ARG A 1 196 ? 0.918 16.872 31.365 1.00 26.96 193 ARG A CA 1
ATOM 1384 C C . ARG A 1 196 ? 0.930 17.889 32.493 1.00 22.93 193 ARG A C 1
ATOM 1385 O O . ARG A 1 196 ? 1.203 19.082 32.252 1.00 25.06 193 ARG A O 1
ATOM 1393 N N . PRO A 1 197 ? 0.675 17.446 33.741 1.00 23.57 194 PRO A N 1
ATOM 1394 C CA . PRO A 1 197 ? 0.745 18.377 34.876 1.00 26.19 194 PRO A CA 1
ATOM 1395 C C . PRO A 1 197 ? 2.121 19.013 35.047 1.00 23.86 194 PRO A C 1
ATOM 1396 O O . PRO A 1 197 ? 3.163 18.362 34.848 1.00 23.02 194 PRO A O 1
ATOM 1400 N N . VAL A 1 198 ? 2.098 20.280 35.453 1.00 22.49 195 VAL A N 1
ATOM 1401 C CA . VAL A 1 198 ? 3.289 21.082 35.687 1.00 21.39 195 VAL A CA 1
ATOM 1402 C C . VAL A 1 198 ? 3.349 21.498 37.136 1.00 22.42 195 VAL A C 1
ATOM 1403 O O . VAL A 1 198 ? 2.372 21.997 37.692 1.00 23.26 195 VAL A O 1
ATOM 1407 N N . VAL A 1 199 ? 4.500 21.251 37.762 1.00 20.62 196 VAL A N 1
ATOM 1408 C CA . VAL A 1 199 ? 4.757 21.727 39.107 1.00 19.02 196 VAL A CA 1
ATOM 1409 C C . VAL A 1 199 ? 5.671 22.940 39.053 1.00 21.18 196 VAL A C 1
ATOM 1410 O O . VAL A 1 199 ? 6.758 22.850 38.482 1.00 21.42 196 VAL A O 1
ATOM 1414 N N . ALA A 1 200 ? 5.234 24.072 39.624 1.00 19.32 197 ALA A N 1
ATOM 1415 C CA . ALA A 1 200 ? 6.015 25.311 39.637 1.00 18.15 197 ALA A CA 1
ATOM 1416 C C . ALA A 1 200 ? 7.083 25.277 40.704 1.00 20.04 197 ALA A C 1
ATOM 1417 O O . ALA A 1 200 ? 6.800 24.929 41.838 1.00 24.35 197 ALA A O 1
ATOM 1419 N N . SER A 1 201 ? 8.296 25.688 40.366 1.00 22.45 198 SER A N 1
ATOM 1420 C CA . SER A 1 201 ? 9.356 25.742 41.370 1.00 24.87 198 SER A CA 1
ATOM 1421 C C . SER A 1 201 ? 10.201 26.991 41.225 1.00 26.41 198 SER A C 1
ATOM 1422 O O . SER A 1 201 ? 10.559 27.374 40.118 1.00 26.91 198 SER A O 1
ATOM 1425 N N . GLY A 1 202 ? 10.490 27.649 42.351 1.00 28.85 199 GLY A N 1
ATOM 1426 C CA . GLY A 1 202 ? 11.379 28.788 42.328 1.00 30.86 199 GLY A CA 1
ATOM 1427 C C . GLY A 1 202 ? 10.747 30.160 42.374 1.00 37.01 199 GLY A C 1
ATOM 1428 O O . GLY A 1 202 ? 9.856 30.505 41.590 1.00 37.54 199 GLY A O 1
ATOM 1429 N N . GLY A 1 203 ? 11.264 30.975 43.288 1.00 21.43 200 GLY A N 1
ATOM 1430 C CA . GLY A 1 203 ? 10.953 32.384 43.308 1.00 22.50 200 GLY A CA 1
ATOM 1431 C C . GLY A 1 203 ? 9.788 32.770 44.219 1.00 19.92 200 GLY A C 1
ATOM 1432 O O . GLY A 1 203 ? 9.582 33.963 44.444 1.00 22.48 200 GLY A O 1
ATOM 1433 N N . ILE A 1 204 ? 9.018 31.799 44.708 1.00 21.18 201 ILE A N 1
ATOM 1434 C CA . ILE A 1 204 ? 7.813 32.154 45.468 1.00 21.04 201 ILE A CA 1
ATOM 1435 C C . ILE A 1 204 ? 8.238 33.012 46.686 1.00 21.89 201 ILE A C 1
ATOM 1436 O O . ILE A 1 204 ? 9.206 32.708 47.383 1.00 23.79 201 ILE A O 1
ATOM 1441 N N . SER A 1 205 ? 7.548 34.122 46.890 1.00 20.02 202 SER A N 1
ATOM 1442 C CA . SER A 1 205 ? 7.997 35.110 47.853 1.00 20.93 202 SER A CA 1
ATOM 1443 C C . SER A 1 205 ? 6.892 35.602 48.764 1.00 23.40 202 SER A C 1
ATOM 1444 O O . SER A 1 205 ? 7.151 36.315 49.744 1.00 23.44 202 SER A O 1
ATOM 1447 N N . SER A 1 206 ? 5.660 35.251 48.443 1.00 23.00 203 SER A N 1
ATOM 1448 C CA . SER A 1 206 ? 4.535 35.871 49.121 1.00 22.37 203 SER A CA 1
ATOM 1449 C C . SER A 1 206 ? 3.271 35.065 48.932 1.00 21.90 203 SER A C 1
ATOM 1450 O O . SER A 1 206 ? 3.189 34.241 48.024 1.00 21.75 203 SER A O 1
ATOM 1453 N N . LEU A 1 207 ? 2.281 35.338 49.777 1.00 23.56 204 LEU A N 1
ATOM 1454 C CA . LEU A 1 207 ? 0.982 34.709 49.606 1.00 21.71 204 LEU A CA 1
ATOM 1455 C C . LEU A 1 207 ? 0.342 35.146 48.296 1.00 22.68 204 LEU A C 1
ATOM 1456 O O . LEU A 1 207 ? -0.367 34.355 47.662 1.00 24.92 204 LEU A O 1
ATOM 1461 N N . GLU A 1 208 ? 0.615 36.370 47.832 1.00 22.50 205 GLU A N 1
ATOM 1462 C CA . GLU A 1 208 ? 0.056 36.802 46.561 1.00 23.44 205 GLU A CA 1
ATOM 1463 C C . GLU A 1 208 ? 0.623 35.922 45.420 1.00 23.41 205 GLU A C 1
ATOM 1464 O O . GLU A 1 208 ? -0.083 35.608 44.445 1.00 24.36 205 GLU A O 1
ATOM 1470 N N . ASP A 1 209 ? 1.881 35.519 45.543 1.00 23.72 206 ASP A N 1
ATOM 1471 C CA . ASP A 1 209 ? 2.461 34.641 44.544 1.00 20.86 206 ASP A CA 1
ATOM 1472 C C . ASP A 1 209 ? 1.708 33.343 44.488 1.00 23.03 206 ASP A C 1
ATOM 1473 O O . ASP A 1 209 ? 1.477 32.799 43.406 1.00 23.84 206 ASP A O 1
ATOM 1478 N N . LEU A 1 210 ? 1.361 32.803 45.650 1.00 21.55 207 LEU A N 1
ATOM 1479 C CA . LEU A 1 210 ? 0.581 31.574 45.673 1.00 24.36 207 LEU A CA 1
ATOM 1480 C C . LEU A 1 210 ? -0.813 31.744 45.078 1.00 23.38 207 LEU A C 1
ATOM 1481 O O . LEU A 1 210 ? -1.308 30.816 44.397 1.00 24.81 207 LEU A O 1
ATOM 1486 N N . ARG A 1 211 ? -1.460 32.888 45.319 1.00 23.20 208 ARG A N 1
ATOM 1487 C CA . ARG A 1 211 ? -2.760 33.144 44.718 1.00 22.46 208 ARG A CA 1
ATOM 1488 C C . ARG A 1 211 ? -2.620 33.149 43.204 1.00 25.08 208 ARG A C 1
ATOM 1489 O O . ARG A 1 211 ? -3.502 32.675 42.486 1.00 25.24 208 ARG A O 1
ATOM 1497 N N . ALA A 1 212 ? -1.546 33.759 42.709 1.00 24.37 209 ALA A N 1
ATOM 1498 C CA . ALA A 1 212 ? -1.331 33.827 41.269 1.00 24.63 209 ALA A CA 1
ATOM 1499 C C . ALA A 1 212 ? -1.116 32.451 40.663 1.00 24.91 209 ALA A C 1
ATOM 1500 O O . ALA A 1 212 ? -1.621 32.170 39.570 1.00 27.04 209 ALA A O 1
ATOM 1502 N N . LEU A 1 213 ? -0.376 31.610 41.367 1.00 23.35 210 LEU A N 1
ATOM 1503 C CA . LEU A 1 213 ? -0.173 30.225 40.937 1.00 23.09 210 LEU A CA 1
ATOM 1504 C C . LEU A 1 213 ? -1.452 29.405 41.014 1.00 25.89 210 LEU A C 1
ATOM 1505 O O . LEU A 1 213 ? -1.767 28.651 40.099 1.00 25.89 210 LEU A O 1
ATOM 1510 N N . ALA A 1 214 ? -2.212 29.574 42.088 1.00 23.76 211 ALA A N 1
ATOM 1511 C CA . ALA A 1 214 ? -3.503 28.913 42.213 1.00 25.68 211 ALA A CA 1
ATOM 1512 C C . ALA A 1 214 ? -4.440 29.228 41.063 1.00 27.54 211 ALA A C 1
ATOM 1513 O O . ALA A 1 214 ? -5.255 28.384 40.659 1.00 27.79 211 ALA A O 1
ATOM 1515 N N . ALA A 1 215 ? -4.349 30.445 40.523 1.00 25.90 212 ALA A N 1
ATOM 1516 C CA . ALA A 1 215 ? -5.203 30.843 39.418 1.00 27.83 212 ALA A CA 1
ATOM 1517 C C . ALA A 1 215 ? -4.852 30.143 38.112 1.00 26.83 212 ALA A C 1
ATOM 1518 O O . ALA A 1 215 ? -5.665 30.139 37.170 1.00 30.24 212 ALA A O 1
ATOM 1520 N N . LEU A 1 216 ? -3.674 29.525 38.077 1.00 27.06 213 LEU A N 1
ATOM 1521 C CA . LEU A 1 216 ? -3.207 28.817 36.891 1.00 26.75 213 LEU A CA 1
ATOM 1522 C C . LEU A 1 216 ? -3.516 27.331 36.958 1.00 29.38 213 LEU A C 1
ATOM 1523 O O . LEU A 1 216 ? -3.163 26.602 36.046 1.00 26.63 213 LEU A O 1
ATOM 1528 N N . VAL A 1 217 ? -4.145 26.867 38.030 1.00 24.66 214 VAL A N 1
ATOM 1529 C CA . VAL A 1 217 ? -4.483 25.444 38.099 1.00 25.12 214 VAL A CA 1
ATOM 1530 C C . VAL A 1 217 ? -5.312 24.988 36.881 1.00 28.66 214 VAL A C 1
ATOM 1531 O O . VAL A 1 217 ? -5.000 23.944 36.301 1.00 29.29 214 VAL A O 1
ATOM 1535 N N . PRO A 1 218 ? -6.323 25.767 36.440 1.00 28.45 215 PRO A N 1
ATOM 1536 C CA . PRO A 1 218 ? -7.095 25.326 35.271 1.00 29.14 215 PRO A CA 1
ATOM 1537 C C . PRO A 1 218 ? -6.267 25.188 34.001 1.00 31.51 215 PRO A C 1
ATOM 1538 O O . PRO A 1 218 ? -6.666 24.457 33.091 1.00 36.21 215 PRO A O 1
ATOM 1542 N N A GLN A 1 219 ? -5.143 25.889 33.924 0.54 27.43 216 GLN A N 1
ATOM 1543 N N B GLN A 1 219 ? -5.147 25.901 33.947 0.46 28.13 216 GLN A N 1
ATOM 1544 C CA A GLN A 1 219 ? -4.305 25.864 32.723 0.54 29.47 216 GLN A CA 1
ATOM 1545 C CA B GLN A 1 219 ? -4.272 25.922 32.773 0.46 30.29 216 GLN A CA 1
ATOM 1546 C C A GLN A 1 219 ? -3.298 24.728 32.778 0.54 26.63 216 GLN A C 1
ATOM 1547 C C B GLN A 1 219 ? -3.310 24.740 32.785 0.46 26.86 216 GLN A C 1
ATOM 1548 O O A GLN A 1 219 ? -2.623 24.443 31.787 0.54 27.84 216 GLN A O 1
ATOM 1549 O O B GLN A 1 219 ? -2.692 24.427 31.767 0.46 29.33 216 GLN A O 1
ATOM 1560 N N . GLY A 1 220 ? -3.171 24.095 33.941 1.00 26.62 217 GLY A N 1
ATOM 1561 C CA . GLY A 1 220 ? -2.289 22.946 34.077 1.00 25.90 217 GLY A CA 1
ATOM 1562 C C . GLY A 1 220 ? -1.239 22.972 35.156 1.00 25.04 217 GLY A C 1
ATOM 1563 O O . GLY A 1 220 ? -0.448 22.016 35.277 1.00 24.54 217 GLY A O 1
ATOM 1564 N N . VAL A 1 221 ? -1.198 24.042 35.948 1.00 23.94 218 VAL A N 1
ATOM 1565 C CA . VAL A 1 221 ? -0.287 24.074 37.093 1.00 22.26 218 VAL A CA 1
ATOM 1566 C C . VAL A 1 221 ? -0.898 23.244 38.222 1.00 25.49 218 VAL A C 1
ATOM 1567 O O . VAL A 1 221 ? -1.907 23.609 38.815 1.00 28.81 218 VAL A O 1
ATOM 1571 N N . GLU A 1 222 ? -0.252 22.132 38.550 1.00 23.11 219 GLU A N 1
ATOM 1572 C CA . GLU A 1 222 ? -0.812 21.169 39.489 1.00 21.58 219 GLU A CA 1
ATOM 1573 C C . GLU A 1 222 ? -0.413 21.497 40.945 1.00 21.52 219 GLU A C 1
ATOM 1574 O O . GLU A 1 222 ? -1.191 21.297 41.893 1.00 23.29 219 GLU A O 1
ATOM 1580 N N . GLY A 1 223 ? 0.803 22.006 41.078 1.00 21.82 220 GLY A N 1
ATOM 1581 C CA . GLY A 1 223 ? 1.390 22.236 42.373 1.00 21.99 220 GLY A CA 1
ATOM 1582 C C . GLY A 1 223 ? 2.531 23.220 42.336 1.00 20.79 220 GLY A C 1
ATOM 1583 O O . GLY A 1 223 ? 2.949 23.696 41.256 1.00 21.09 220 GLY A O 1
ATOM 1584 N N . ALA A 1 224 ? 3.017 23.560 43.532 1.00 19.83 221 ALA A N 1
ATOM 1585 C CA . ALA A 1 224 ? 4.071 24.550 43.678 1.00 20.18 221 ALA A CA 1
ATOM 1586 C C . ALA A 1 224 ? 5.028 24.117 44.757 1.00 20.39 221 ALA A C 1
ATOM 1587 O O . ALA A 1 224 ? 4.611 23.795 45.854 1.00 19.23 221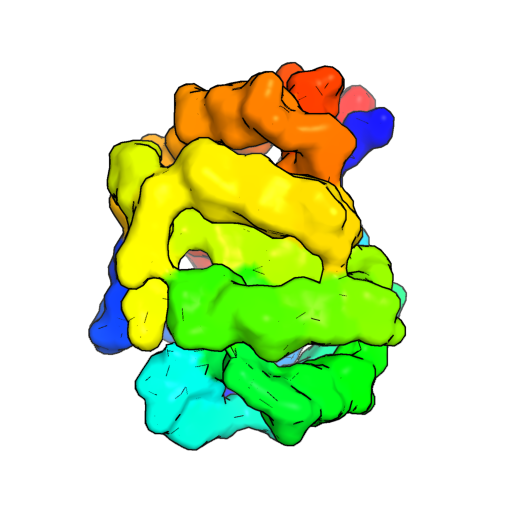 ALA A O 1
ATOM 1589 N N . ILE A 1 225 ? 6.321 24.088 44.432 1.00 17.75 222 ILE A N 1
ATOM 1590 C CA . ILE A 1 225 ? 7.357 23.818 45.406 1.00 19.02 222 ILE A CA 1
ATOM 1591 C C . ILE A 1 225 ? 7.743 25.130 46.056 1.00 20.36 222 ILE A C 1
ATOM 1592 O O . ILE A 1 225 ? 8.045 26.122 45.372 1.00 20.61 222 ILE A O 1
ATOM 1597 N N . VAL A 1 226 ? 7.705 25.152 47.385 1.00 17.89 223 VAL A N 1
ATOM 1598 C CA . VAL A 1 226 ? 7.982 26.363 48.161 1.00 17.91 223 VAL A CA 1
ATOM 1599 C C . VAL A 1 226 ? 9.212 26.158 49.048 1.00 18.06 223 VAL A C 1
ATOM 1600 O O . VAL A 1 226 ? 9.235 25.258 49.907 1.00 19.99 223 VAL A O 1
ATOM 1604 N N . GLY A 1 227 ? 10.227 27.009 48.847 1.00 18.99 224 GLY A N 1
ATOM 1605 C CA . GLY A 1 227 ? 11.482 26.875 49.566 1.00 19.32 224 GLY A CA 1
ATOM 1606 C C . GLY A 1 227 ? 11.739 28.046 50.483 1.00 19.89 224 GLY A C 1
ATOM 1607 O O . GLY A 1 227 ? 11.208 28.122 51.579 1.00 19.24 224 GLY A O 1
ATOM 1608 N N . LYS A 1 228 ? 12.553 29.017 50.034 1.00 20.72 225 LYS A N 1
ATOM 1609 C CA . LYS A 1 228 ? 13.011 30.078 50.903 1.00 21.41 225 LYS A CA 1
ATOM 1610 C C . LYS A 1 228 ? 11.924 30.925 51.585 1.00 20.33 225 LYS A C 1
ATOM 1611 O O . LYS A 1 228 ? 12.121 31.386 52.708 1.00 26.12 225 LYS A O 1
ATOM 1617 N N . ALA A 1 229 ? 10.765 31.110 50.956 1.00 18.98 226 ALA A N 1
ATOM 1618 C CA . ALA A 1 229 ? 9.700 31.891 51.574 1.00 18.94 226 ALA A CA 1
ATOM 1619 C C . ALA A 1 229 ? 9.298 31.302 52.917 1.00 19.88 226 ALA A C 1
ATOM 1620 O O . ALA A 1 229 ? 8.911 32.065 53.810 1.00 22.38 226 ALA A O 1
ATOM 1622 N N . LEU A 1 230 ? 9.362 29.984 53.060 1.00 20.20 227 LEU A N 1
ATOM 1623 C CA . LEU A 1 230 ? 8.992 29.340 54.320 1.00 19.79 227 LEU A CA 1
ATOM 1624 C C . LEU A 1 230 ? 10.141 29.446 55.333 1.00 20.81 227 LEU A C 1
ATOM 1625 O O . LEU A 1 230 ? 9.909 29.807 56.490 1.00 22.34 227 LEU A O 1
ATOM 1630 N N . TYR A 1 231 ? 11.370 29.196 54.905 1.00 19.53 228 TYR A N 1
ATOM 1631 C CA . TYR A 1 231 ? 12.524 29.213 55.821 1.00 19.27 228 TYR A CA 1
ATOM 1632 C C . TYR A 1 231 ? 12.801 30.629 56.306 1.00 20.50 228 TYR A C 1
ATOM 1633 O O . TYR A 1 231 ? 13.183 30.822 57.482 1.00 20.70 228 TYR A O 1
ATOM 1642 N N . ALA A 1 232 ? 12.578 31.613 55.427 1.00 20.06 229 ALA A N 1
ATOM 1643 C CA . ALA A 1 232 ? 12.823 33.024 55.781 1.00 18.78 229 ALA A CA 1
ATOM 1644 C C . ALA A 1 232 ? 11.549 33.712 56.276 1.00 20.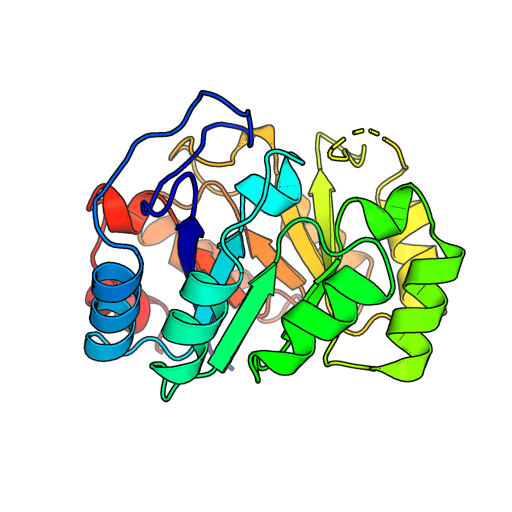35 229 ALA A C 1
ATOM 1645 O O . ALA A 1 232 ? 11.497 34.928 56.469 1.00 21.45 229 ALA A O 1
ATOM 1647 N N . LYS A 1 233 ? 10.523 32.902 56.524 1.00 22.34 230 LYS A N 1
ATOM 1648 C CA . LYS A 1 233 ? 9.340 33.368 57.236 1.00 23.29 230 LYS A CA 1
ATOM 1649 C C . LYS A 1 233 ? 8.600 34.493 56.520 1.00 21.61 230 LYS A C 1
ATOM 1650 O O . LYS A 1 233 ? 7.990 35.361 57.144 1.00 24.70 230 LYS A O 1
ATOM 1656 N N . ALA A 1 234 ? 8.573 34.469 55.190 1.00 20.58 231 ALA A N 1
ATOM 1657 C CA . ALA A 1 234 ? 7.710 35.404 54.490 1.00 21.06 231 ALA A CA 1
ATOM 1658 C C . ALA A 1 234 ? 6.230 35.119 54.813 1.00 19.71 231 ALA A C 1
ATOM 1659 O O . ALA A 1 234 ? 5.383 36.019 54.899 1.00 21.55 231 ALA A O 1
ATOM 1661 N N . PHE A 1 235 ? 5.945 33.833 54.972 1.00 18.72 232 PHE A N 1
ATOM 1662 C CA . PHE A 1 235 ? 4.638 33.389 55.415 1.00 20.47 232 PHE A CA 1
ATOM 1663 C C . PHE A 1 235 ? 4.805 32.039 56.055 1.00 20.54 232 PHE A C 1
ATOM 1664 O O . PHE A 1 235 ? 5.853 31.411 55.937 1.00 20.77 232 PHE A O 1
ATOM 1672 N N . THR A 1 236 ? 3.748 31.575 56.726 1.00 22.43 233 THR A N 1
ATOM 1673 C CA . THR A 1 236 ? 3.757 30.266 57.335 1.00 22.13 233 THR A CA 1
ATOM 1674 C C . THR A 1 236 ? 3.117 29.238 56.403 1.00 18.12 233 THR A C 1
ATOM 1675 O O . THR A 1 236 ? 2.322 29.591 55.526 1.00 22.09 233 THR A O 1
ATOM 1679 N N . LEU A 1 237 ? 3.423 27.969 56.614 1.00 19.61 234 LEU A N 1
ATOM 1680 C CA . 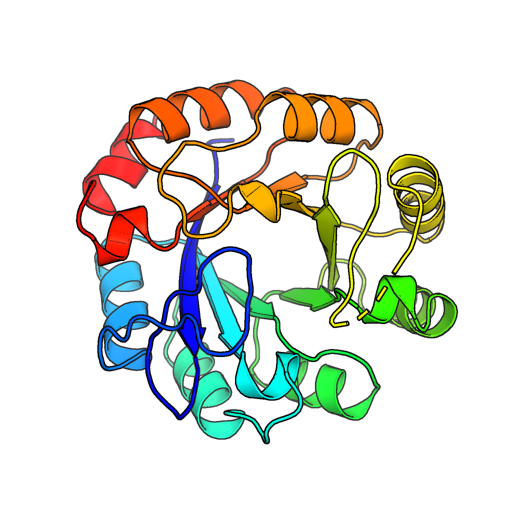LEU A 1 237 ? 2.811 26.948 55.781 1.00 18.81 234 LEU A CA 1
ATOM 1681 C C . LEU A 1 237 ? 1.304 26.896 56.045 1.00 23.14 234 LEU A C 1
ATOM 1682 O O . LEU A 1 237 ? 0.511 26.651 55.112 1.00 22.26 234 LEU A O 1
ATOM 1687 N N . GLU A 1 238 ? 0.899 27.211 57.279 1.00 23.07 235 GLU A N 1
ATOM 1688 C CA . GLU A 1 238 ? -0.523 27.294 57.624 1.00 21.57 235 GLU A CA 1
ATOM 1689 C C . GLU A 1 238 ? -1.217 28.365 56.788 1.00 22.82 235 GLU A C 1
ATOM 1690 O O . GLU A 1 238 ? -2.312 28.107 56.262 1.00 22.37 235 GLU A O 1
ATOM 1696 N N . GLU A 1 239 ? -0.598 29.541 56.674 1.00 22.07 236 GLU A N 1
ATOM 1697 C CA . GLU A 1 239 ? -1.170 30.615 55.825 1.00 23.63 236 GLU A CA 1
ATOM 1698 C C . GLU A 1 239 ? -1.277 30.148 54.382 1.00 22.73 236 GLU A C 1
ATOM 1699 O O . GLU A 1 239 ? -2.277 30.403 53.704 1.00 22.56 236 GLU A O 1
ATOM 1705 N N . ALA A 1 240 ? -0.223 29.485 53.920 1.00 21.21 237 ALA A N 1
ATOM 1706 C CA . ALA A 1 240 ? -0.129 29.061 52.522 1.00 21.64 237 ALA A CA 1
ATOM 1707 C C . ALA A 1 240 ? -1.244 28.064 52.207 1.00 22.90 237 ALA A C 1
ATOM 1708 O O . ALA A 1 240 ? -1.948 28.183 51.186 1.00 22.33 237 ALA A O 1
ATOM 1710 N N . LEU A 1 241 ? -1.468 27.107 53.104 1.00 21.17 238 LEU A N 1
ATOM 1711 C CA . LEU A 1 241 ? -2.509 26.117 52.878 1.00 22.41 238 LEU A CA 1
ATOM 1712 C C . LEU A 1 241 ? -3.898 26.762 52.899 1.00 23.88 238 LEU A C 1
ATOM 1713 O O . LEU A 1 241 ? -4.789 26.327 52.185 1.00 25.73 238 LEU A O 1
ATOM 1718 N N . LYS A 1 242 ? -4.107 27.755 53.760 1.00 22.68 239 LYS A N 1
ATOM 1719 C CA . LYS A 1 242 ? -5.397 28.448 53.827 1.00 22.46 239 LYS A CA 1
ATOM 1720 C C . LYS A 1 242 ? -5.607 29.205 52.509 1.00 22.73 239 LYS A C 1
ATOM 1721 O O . LYS A 1 242 ? -6.715 29.184 51.936 1.00 26.64 239 LYS A O 1
ATOM 1727 N N . VAL A 1 243 ? -4.560 29.864 52.030 1.00 25.75 240 VAL A N 1
ATOM 1728 C CA . VAL A 1 243 ? -4.741 30.754 50.891 1.00 27.53 240 VAL A CA 1
ATOM 1729 C C . VAL A 1 243 ? -5.116 29.972 49.639 1.00 31.01 240 VAL A C 1
ATOM 1730 O O . VAL A 1 243 ? -5.974 30.425 48.868 1.00 31.61 240 VAL A O 1
ATOM 1734 N N . VAL A 1 244 ? -4.535 28.794 49.443 1.00 25.88 241 VAL A N 1
ATOM 1735 C CA . VAL A 1 244 ? -4.866 28.017 48.236 1.00 28.48 241 VAL A CA 1
ATOM 1736 C C . VAL A 1 244 ? -6.167 27.209 48.409 1.00 31.58 241 VAL A C 1
ATOM 1737 O O . VAL A 1 244 ? -6.661 26.612 47.449 1.00 32.50 241 VAL A O 1
ATOM 1741 N N . SER A 1 245 ? -6.764 27.235 49.602 1.00 30.29 242 SER A N 1
ATOM 1742 C CA . SER A 1 245 ? -8.085 26.652 49.790 1.00 30.75 242 SER A CA 1
ATOM 1743 C C . SER A 1 245 ? -9.161 27.559 49.255 1.00 36.37 242 SER A C 1
ATOM 1744 O O . SER A 1 245 ? -8.955 28.753 49.074 1.00 41.34 242 SER A O 1
ATOM 1747 N N . ALA A 1 246 ? -10.321 26.991 48.987 1.00 47.62 243 ALA A N 1
ATOM 1748 C CA . ALA A 1 246 ? -11.416 27.799 48.466 1.00 78.88 243 ALA A CA 1
ATOM 1749 C C . ALA A 1 246 ? -12.025 28.604 49.607 1.00 91.21 243 ALA A C 1
ATOM 1750 O O . ALA A 1 246 ? -12.428 28.050 50.632 1.00 91.37 243 ALA A O 1
#

Secondary structure (DSSP, 8-state):
-PPEEEEEEEEETTEEEE-STT-TT--EEEE-HHHHHHHHHHTT-SEEEEEEHHHHHTS---HHHHHHHHHH-SSEEEEESS--SHHHHHHHHTTT-SEEEE-HHHHH-HHHHHHHHHHHGGGEEEEEEEETTEE-----BHHHHHHHHHHTT---EEEEETTTTTS-S---HHHHHHHHHH-SS-EEEES---SHHHHHHHHTTGGGTEEEEEE-HHHHTTSS-HHHHHHHH--

Organism: NCBI:txid465541

Nearest PDB structures (foldseek):
  4w9t-assembly1_A  TM=1.004E+00  e=1.393E-50  Streptomyces sp. Mg1
  4x9s-assembly1_A  TM=1.003E+00  e=9.244E-48  Streptomyces sp. Mg1
  4u28-assembly1_A  TM=1.000E+00  e=3.859E-44  Streptomyces sviceus ATCC 29083
  4tx9-assembly1_A  TM=9.949E-01  e=2.917E-43  Streptomyces sviceus ATCC 29083
  4x2r-assembly1_A  TM=9.922E-01  e=8.827E-36  Actinomyces urogenitalis DSM 15434

CATH classification: 3.20.20.70

Radius of gyration: 16.05 Å; Cα contacts (8 Å, |Δi|>4): 539; chains: 1; bounding box: 41×37×40 Å

InterPro domains:
  IPR006062 Histidine biosynthesis protein [PF00977] (8-232)
  IPR010188 HisA/PriA, Actinobacteria [TIGR01919] (6-241)
  IPR011060 Ribulose-phosphate binding barrel [SSF51366] (6-239)
  IPR013785 Aldolase-type TIM barrel [G3DSA:3.20.20.70] (1-243)
  IPR023016 HisA/PriA [MF_01014] (7-240)
  IPR023016 HisA/PriA [cd04732] (7-239)
  IPR044524 Histidine biosynthesis, HisA-like [PTHR43090] (8-240)

Solvent-accessible surface area: 9673 Å² total; per-resi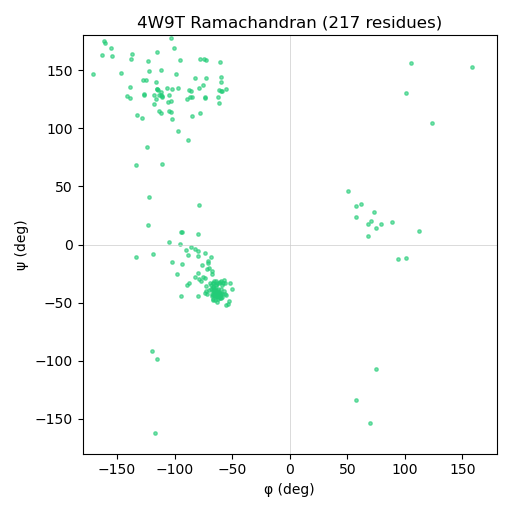due (Å²): 179,118,5,42,4,0,0,1,0,14,0,37,125,26,76,0,6,22,8,51,66,25,83,57,67,33,50,64,67,71,29,43,4,45,128,16,0,68,51,31,38,91,33,39,5,89,9,0,15,0,12,8,4,13,22,2,49,57,76,58,73,17,116,87,42,6,44,99,0,8,63,40,17,137,39,85,3,0,8,20,10,14,8,77,76,97,66,17,11,58,29,7,24,90,21,58,4,58,10,0,8,0,30,13,1,1,36,115,60,47,151,48,0,24,109,4,6,84,106,66,33,101,78,1,0,0,14,3,46,1,106,65,72,70,1,102,44,124,81,31,59,0,84,130,7,2,61,78,0,29,97,51,45,0,25,36,0,7,2,18,21,19,23,57,26,12,34,67,90,7,17,49,53,108,17,6,72,62,0,12,88,54,7,147,74,37,0,1,1,20,13,6,10,29,35,37,104,23,0,112,29,0,30,70,10,34,120,96,27,0,43,0,0,9,1,11,31,0,10,28,56,178,56,7,69,4,95,76,0,42,155,27,13,49,163

B-factor: mean 29.42, std 13.39, range [16.28, 116.04]

Foldseek 3Di:
DFAAEAEEFEDDPQFGWFAALLDPPRTDTQGHSLVVLVVLVVLPHQEYEYEWACLQLVNDTDLVVLLVSLVPDPHAYEYEHNCADDVSVVSVVVSVHQAYEAEQNCVPPVVRVLVCCVVPPQSYAYEFEDDPQFGDGVTDGNLVSLVVCVVSRHAEYEYHDSNFGPPLQAFDVVVVLVSLVRDPHAYEYEGNNNALVSLLSLRVCVVSRHRYYYDYPNPSVPNDHSNSNVVSSDD